Protein AF-A0A1F7FA22-F1 (afdb_monomer_lite)

Structure (mmCIF, N/CA/C/O backbone):
data_AF-A0A1F7FA22-F1
#
_entry.id   AF-A0A1F7FA22-F1
#
loop_
_atom_site.group_PDB
_atom_site.id
_atom_site.type_symbol
_atom_site.label_atom_id
_atom_site.label_alt_id
_atom_site.label_comp_id
_atom_site.label_asym_id
_atom_site.label_entity_id
_atom_site.label_seq_id
_atom_site.pdbx_PDB_ins_code
_atom_site.Cartn_x
_atom_site.Cartn_y
_atom_site.Cartn_z
_atom_site.occupancy
_atom_site.B_iso_or_equiv
_atom_site.auth_seq_id
_atom_site.auth_comp_id
_atom_site.auth_asym_id
_atom_site.auth_atom_id
_atom_site.pdbx_PDB_model_num
ATOM 1 N N . MET A 1 1 ? -11.530 -52.324 47.345 1.00 65.56 1 MET A N 1
ATOM 2 C CA . MET A 1 1 ? -11.868 -52.047 45.929 1.00 65.56 1 MET A CA 1
ATOM 3 C C . MET A 1 1 ? -12.264 -50.584 45.732 1.00 65.56 1 MET A C 1
ATOM 5 O O . MET A 1 1 ? -11.774 -49.961 44.806 1.00 65.56 1 MET A O 1
ATOM 9 N N . GLU A 1 2 ? -13.041 -50.005 46.649 1.00 74.56 2 GLU A N 1
ATOM 10 C CA . GLU A 1 2 ? -13.505 -48.605 46.597 1.00 74.56 2 GLU A CA 1
ATOM 11 C C . GLU A 1 2 ? -12.373 -47.562 46.557 1.00 74.56 2 GLU A C 1
ATOM 13 O O . GLU A 1 2 ? -12.405 -46.656 45.732 1.00 74.56 2 GLU A O 1
ATOM 18 N N . ILE A 1 3 ? -11.312 -47.737 47.354 1.00 85.75 3 ILE A N 1
ATOM 19 C CA . ILE A 1 3 ? -10.160 -46.811 47.373 1.00 85.75 3 ILE A CA 1
ATOM 20 C C . ILE A 1 3 ? -9.440 -46.760 46.013 1.00 85.75 3 ILE A C 1
ATOM 22 O O . ILE A 1 3 ? -9.031 -45.692 45.568 1.00 85.75 3 ILE A O 1
ATOM 26 N N . PHE A 1 4 ? -9.331 -47.895 45.314 1.00 86.75 4 PHE A N 1
ATOM 27 C CA . PHE A 1 4 ? -8.704 -47.945 43.989 1.00 86.75 4 PHE A CA 1
ATOM 28 C C . PHE A 1 4 ? -9.528 -47.196 42.938 1.00 86.75 4 PHE A C 1
ATOM 30 O O . PHE A 1 4 ? -8.956 -46.522 42.085 1.00 86.75 4 PHE A O 1
ATOM 37 N N . ILE A 1 5 ? -10.859 -47.259 43.033 1.00 90.00 5 ILE A N 1
ATOM 38 C CA . ILE A 1 5 ? -11.764 -46.525 42.142 1.00 90.00 5 ILE A CA 1
ATOM 39 C C . ILE A 1 5 ? -11.605 -45.017 42.363 1.00 90.00 5 ILE A C 1
ATOM 41 O O . ILE A 1 5 ? -11.478 -44.273 41.394 1.00 90.00 5 ILE A O 1
ATOM 45 N N . VAL A 1 6 ? -11.527 -44.571 43.622 1.00 91.25 6 VAL A N 1
ATOM 46 C CA . VAL A 1 6 ? -11.320 -43.153 43.963 1.00 91.25 6 VAL A CA 1
ATOM 47 C C . VAL A 1 6 ? -9.977 -42.641 43.439 1.00 91.25 6 VAL A C 1
ATOM 49 O O . VAL A 1 6 ? -9.923 -41.563 42.850 1.00 91.25 6 VAL A O 1
ATOM 52 N N . ILE A 1 7 ? -8.903 -43.423 43.589 1.00 93.06 7 ILE A N 1
ATOM 53 C CA . ILE A 1 7 ? -7.572 -43.049 43.090 1.00 93.06 7 ILE A CA 1
ATOM 54 C C . ILE A 1 7 ? -7.572 -42.932 41.561 1.00 93.06 7 ILE A C 1
ATOM 56 O O . ILE A 1 7 ? -7.061 -41.950 41.028 1.00 93.06 7 ILE A O 1
ATOM 60 N N . ILE A 1 8 ? -8.184 -43.885 40.850 1.00 94.00 8 ILE A N 1
ATOM 61 C CA . ILE A 1 8 ? -8.290 -43.837 39.383 1.00 94.00 8 ILE A CA 1
ATOM 62 C C . ILE A 1 8 ? -9.073 -42.597 38.939 1.00 94.00 8 ILE A C 1
ATOM 64 O O . ILE A 1 8 ? -8.642 -41.891 38.028 1.00 94.00 8 ILE A O 1
ATOM 68 N N . PHE A 1 9 ? -10.186 -42.292 39.607 1.00 93.56 9 PHE A N 1
ATOM 69 C CA . PHE A 1 9 ? -11.001 -41.123 39.283 1.00 93.56 9 PHE A CA 1
ATOM 70 C C . PHE A 1 9 ? -10.232 -39.810 39.485 1.00 93.56 9 PHE A C 1
ATOM 72 O O . PHE A 1 9 ? -10.310 -38.902 38.658 1.00 93.56 9 PHE A O 1
ATOM 79 N N . LEU A 1 10 ? -9.431 -39.730 40.549 1.00 93.81 10 LEU A N 1
ATOM 80 C CA . LEU A 1 10 ? -8.611 -38.562 40.857 1.00 93.81 10 LEU A CA 1
ATOM 81 C C . LEU A 1 10 ? -7.499 -38.354 39.818 1.00 93.81 10 LEU A C 1
ATOM 83 O O . LEU A 1 10 ? -7.272 -37.228 39.381 1.00 93.81 10 LEU A O 1
ATOM 87 N N . VAL A 1 11 ? -6.863 -39.433 39.355 1.00 94.75 11 VAL A N 1
ATOM 88 C CA . VAL A 1 11 ? -5.862 -39.367 38.277 1.00 94.75 11 VAL A CA 1
ATOM 89 C C . VAL A 1 11 ? -6.492 -38.883 36.968 1.00 94.75 11 VAL A C 1
ATOM 91 O O . VAL A 1 11 ? -5.924 -38.015 36.308 1.00 94.75 11 VAL A O 1
ATOM 94 N N . ILE A 1 12 ? -7.685 -39.372 36.613 1.00 94.56 12 ILE A N 1
ATOM 95 C CA . ILE A 1 12 ? -8.400 -38.932 35.402 1.00 94.56 12 ILE A CA 1
ATOM 96 C C . ILE A 1 12 ? -8.719 -37.432 35.469 1.00 94.56 12 ILE A C 1
ATOM 98 O O . ILE A 1 12 ? -8.493 -36.715 34.494 1.00 94.56 12 ILE A O 1
ATOM 102 N N . LEU A 1 13 ? -9.177 -36.933 36.622 1.00 93.38 13 LEU A N 1
ATOM 103 C CA . LEU A 1 13 ? -9.456 -35.506 36.809 1.00 93.38 13 LEU A CA 1
ATOM 104 C C . LEU A 1 13 ? -8.201 -34.637 36.641 1.00 93.38 13 LEU A C 1
ATOM 106 O O . LEU A 1 13 ? -8.280 -33.585 36.010 1.00 93.38 13 LEU A O 1
ATOM 110 N N . ILE A 1 14 ? -7.044 -35.084 37.142 1.00 93.94 14 ILE A N 1
ATOM 111 C CA . ILE A 1 14 ? -5.764 -34.375 36.965 1.00 93.94 14 ILE A CA 1
ATOM 112 C C . ILE A 1 14 ? -5.353 -34.333 35.487 1.00 93.94 14 ILE A C 1
ATOM 114 O O . ILE A 1 14 ? -4.892 -33.304 34.997 1.00 93.94 14 ILE A O 1
ATOM 118 N N . VAL A 1 15 ? -5.542 -35.427 34.746 1.00 92.50 15 VAL A N 1
ATOM 119 C CA . VAL A 1 15 ? -5.215 -35.463 33.311 1.00 92.50 15 VAL A CA 1
ATOM 120 C C . VAL A 1 15 ? -6.119 -34.515 32.519 1.00 92.50 15 VAL A C 1
ATOM 122 O O . VAL A 1 15 ? -5.628 -33.789 31.655 1.00 92.50 15 VAL A O 1
ATOM 125 N N . ILE A 1 16 ? -7.416 -34.459 32.839 1.00 90.69 16 ILE A N 1
ATOM 126 C CA . ILE A 1 16 ? -8.369 -33.551 32.183 1.00 90.69 16 ILE A CA 1
ATOM 127 C C . ILE A 1 16 ? -8.009 -32.085 32.454 1.00 90.69 16 ILE A C 1
ATOM 129 O O . ILE A 1 16 ? -7.976 -31.283 31.521 1.00 90.69 16 ILE A O 1
ATOM 133 N N . THR A 1 17 ? -7.700 -31.717 33.701 1.00 86.31 17 THR A N 1
ATOM 134 C CA . THR A 1 17 ? -7.324 -30.331 34.030 1.00 86.31 17 THR A CA 1
ATOM 135 C C . THR A 1 17 ? -6.017 -29.926 33.357 1.00 86.31 17 THR A C 1
ATOM 137 O O . THR A 1 17 ? -5.921 -28.814 32.837 1.00 86.31 17 THR A O 1
ATOM 140 N N . MET A 1 18 ? -5.042 -30.836 33.282 1.00 87.50 18 MET A N 1
ATOM 141 C CA . MET A 1 18 ? -3.781 -30.597 32.581 1.00 87.50 18 MET A CA 1
ATOM 142 C C . MET A 1 18 ? -3.987 -30.445 31.068 1.00 87.50 18 MET A C 1
ATOM 144 O O . MET A 1 18 ? -3.392 -29.562 30.455 1.00 87.50 18 MET A O 1
ATOM 148 N N . TYR A 1 19 ? -4.873 -31.246 30.470 1.00 85.75 19 TYR A N 1
ATOM 149 C CA . TYR A 1 19 ? -5.234 -31.138 29.056 1.00 85.75 19 TYR A CA 1
ATOM 150 C C . TYR A 1 19 ? -5.895 -29.792 28.727 1.00 85.75 19 TYR A C 1
ATOM 152 O O . TYR A 1 19 ? -5.497 -29.128 27.770 1.00 85.75 19 TYR A O 1
ATOM 160 N N . ILE A 1 20 ? -6.845 -29.343 29.556 1.00 83.38 20 ILE A N 1
ATOM 161 C CA . ILE A 1 20 ? -7.505 -28.036 29.397 1.00 83.38 20 ILE A CA 1
ATOM 162 C C . ILE A 1 20 ? -6.495 -26.892 29.567 1.00 83.38 20 ILE A C 1
ATOM 164 O O . ILE A 1 20 ? -6.499 -25.945 28.782 1.00 83.38 20 ILE A O 1
ATOM 168 N N . ALA A 1 21 ? -5.595 -26.983 30.551 1.00 78.75 21 ALA A N 1
ATOM 169 C CA . ALA A 1 21 ? -4.550 -25.981 30.764 1.00 78.75 21 ALA A CA 1
ATOM 170 C C . ALA A 1 21 ? -3.579 -25.884 29.573 1.00 78.75 21 ALA A C 1
ATOM 172 O O . ALA A 1 21 ? -3.165 -24.784 29.204 1.00 78.75 21 ALA A O 1
ATOM 173 N N . LEU A 1 22 ? -3.249 -27.016 28.941 1.00 75.56 22 LEU A N 1
ATOM 174 C CA . LEU A 1 22 ? -2.397 -27.058 27.751 1.00 75.56 22 LEU A CA 1
ATOM 175 C C . LEU A 1 22 ? -3.103 -26.499 26.509 1.00 75.56 22 LEU A C 1
ATOM 177 O O . LEU A 1 22 ? -2.484 -25.733 25.775 1.00 75.56 22 LEU A O 1
ATOM 181 N N . GLN A 1 23 ? -4.390 -26.802 26.300 1.00 69.50 23 GLN A N 1
ATOM 182 C CA . GLN A 1 23 ? -5.155 -26.220 25.189 1.00 69.50 23 GLN A CA 1
ATOM 183 C C . GLN A 1 23 ? -5.383 -24.715 25.346 1.00 69.50 23 GLN A C 1
ATOM 185 O O . GLN A 1 23 ? -5.356 -23.985 24.353 1.00 69.50 23 GLN A O 1
ATOM 190 N N . LYS A 1 24 ? -5.549 -24.222 26.581 1.00 55.66 24 LYS A N 1
ATOM 191 C CA . LYS A 1 24 ? -5.707 -22.784 26.831 1.00 55.66 24 LYS A CA 1
ATOM 192 C C . LYS A 1 24 ? -4.465 -21.996 26.398 1.00 55.66 24 LYS A C 1
ATOM 194 O O . LYS A 1 24 ? -4.597 -20.895 25.884 1.00 55.66 24 LYS A O 1
ATOM 199 N N . LYS A 1 25 ? -3.276 -22.597 26.506 1.00 50.03 25 LYS A N 1
ATOM 200 C CA . LYS A 1 25 ? -2.009 -21.978 26.091 1.00 50.03 25 LYS A CA 1
ATOM 201 C C . LYS A 1 25 ? -1.809 -21.920 24.567 1.00 50.03 25 LYS A C 1
ATOM 203 O O . LYS A 1 25 ? -0.953 -21.178 24.105 1.00 50.03 25 LYS A O 1
ATOM 208 N N . SER A 1 26 ? -2.577 -22.687 23.790 1.00 47.59 26 SER A N 1
ATOM 209 C CA . SER A 1 26 ? -2.538 -22.665 22.317 1.00 47.59 26 SER A CA 1
ATOM 210 C C . SER A 1 26 ? -3.627 -21.804 21.666 1.00 47.59 26 SER A C 1
ATOM 212 O O . SER A 1 26 ? -3.633 -21.682 20.446 1.00 47.59 26 SER A O 1
ATOM 214 N N . GLY A 1 27 ? -4.547 -21.234 22.450 1.00 44.03 27 GLY A N 1
ATOM 215 C CA . GLY A 1 27 ? -5.679 -20.439 21.954 1.00 44.03 27 GLY A CA 1
ATOM 216 C C . GLY A 1 27 ? -5.797 -19.054 22.587 1.00 44.03 27 GLY A C 1
ATOM 217 O O . GLY A 1 27 ? -6.869 -18.461 22.546 1.00 44.03 27 GLY A O 1
ATOM 218 N N . GLU A 1 28 ? -4.731 -18.552 23.208 1.00 43.97 28 GLU A N 1
ATOM 219 C CA . GLU A 1 28 ? -4.683 -17.173 23.685 1.00 43.97 28 GLU A CA 1
ATOM 220 C C . GLU A 1 28 ? -4.289 -16.299 22.488 1.00 43.97 28 GLU A C 1
ATOM 222 O O . GLU A 1 28 ? -3.118 -16.029 22.233 1.00 43.97 28 GLU A O 1
ATOM 227 N N . GLU A 1 29 ? -5.291 -15.936 21.680 1.00 47.31 29 GLU A N 1
ATOM 228 C CA . GLU A 1 29 ? -5.200 -14.730 20.864 1.00 47.31 29 GLU A CA 1
ATOM 229 C C . GLU A 1 29 ? -4.759 -13.610 21.808 1.00 47.31 29 GLU A C 1
ATOM 231 O O . GLU A 1 29 ? -5.436 -13.343 22.802 1.00 47.31 29 GLU A O 1
ATOM 236 N N . ASP A 1 30 ? -3.599 -13.008 21.541 1.00 46.59 30 ASP A N 1
ATOM 237 C CA . ASP A 1 30 ? -3.132 -11.809 22.231 1.00 46.59 30 ASP A CA 1
ATOM 238 C C . ASP A 1 30 ? -4.229 -10.742 22.127 1.00 46.59 30 ASP A C 1
ATOM 240 O O . ASP A 1 30 ? -4.296 -10.016 21.136 1.00 46.59 30 ASP A O 1
ATOM 244 N N . ILE A 1 31 ? -5.114 -10.651 23.120 1.00 53.41 31 ILE A N 1
ATOM 245 C CA . ILE A 1 31 ? -6.036 -9.531 23.266 1.00 53.41 31 ILE A CA 1
ATOM 246 C C . ILE A 1 31 ? -5.158 -8.385 23.774 1.00 53.41 31 ILE A C 1
ATOM 248 O O . ILE A 1 31 ? -4.737 -8.426 24.935 1.00 53.41 31 ILE A O 1
ATOM 252 N N . PRO A 1 32 ? -4.809 -7.384 22.944 1.00 52.66 32 PRO A N 1
ATOM 253 C CA . PRO A 1 32 ? -3.939 -6.315 23.399 1.00 52.66 32 PRO A CA 1
ATOM 254 C C . PRO A 1 32 ? -4.604 -5.578 24.561 1.00 52.66 32 PRO A C 1
ATOM 256 O O . PRO A 1 32 ? -5.734 -5.092 24.455 1.00 52.66 32 PRO A O 1
ATOM 259 N N . LEU A 1 33 ? -3.887 -5.505 25.683 1.00 44.16 33 LEU A N 1
ATOM 260 C CA . LEU A 1 33 ? -4.276 -4.727 26.853 1.00 44.16 33 LEU A CA 1
ATOM 261 C C . LEU A 1 33 ? -4.487 -3.271 26.423 1.00 44.16 33 LEU A C 1
ATOM 263 O O . LEU A 1 33 ? -3.562 -2.609 25.954 1.00 44.16 33 LEU A O 1
ATOM 267 N N . ALA A 1 34 ? -5.714 -2.775 26.574 1.00 47.78 34 ALA A N 1
ATOM 268 C CA . ALA A 1 34 ? -6.029 -1.374 26.342 1.00 47.78 34 ALA A CA 1
ATOM 269 C C . ALA A 1 34 ? -5.293 -0.521 27.387 1.00 47.78 34 ALA A C 1
ATOM 271 O O . ALA A 1 34 ? -5.672 -0.478 28.557 1.00 47.78 34 ALA A O 1
ATOM 272 N N . THR A 1 35 ? -4.213 0.142 26.982 1.00 47.38 35 THR A N 1
ATOM 273 C CA . THR A 1 35 ? -3.494 1.094 27.828 1.00 47.38 35 THR A CA 1
ATOM 274 C C . THR A 1 35 ? -4.174 2.452 27.754 1.00 47.38 35 THR A C 1
ATOM 276 O O . THR A 1 35 ? -4.358 3.013 26.676 1.00 47.38 35 THR A O 1
ATOM 279 N N . ILE A 1 36 ? -4.555 2.985 28.913 1.00 40.25 36 ILE A N 1
ATOM 280 C CA . ILE A 1 36 ? -5.221 4.282 29.025 1.00 40.25 36 ILE A CA 1
ATOM 281 C C . ILE A 1 36 ? -4.165 5.383 28.889 1.00 40.25 36 ILE A C 1
ATOM 283 O O . ILE A 1 36 ? -3.362 5.594 29.798 1.00 40.25 36 ILE A O 1
ATOM 287 N N . HIS A 1 37 ? -4.182 6.116 27.776 1.00 40.50 37 HIS A N 1
ATOM 288 C CA . HIS A 1 37 ? -3.527 7.419 27.704 1.00 40.50 37 HIS A CA 1
ATOM 289 C C . HIS A 1 37 ? -4.432 8.493 28.327 1.00 40.50 37 HIS A C 1
ATOM 291 O O . HIS A 1 37 ? -5.655 8.455 28.197 1.00 40.50 37 HIS A O 1
ATOM 297 N N . ALA A 1 38 ? -3.824 9.470 29.009 1.00 45.22 38 ALA A N 1
ATOM 298 C CA . ALA A 1 38 ? -4.493 10.505 29.810 1.00 45.22 38 ALA A CA 1
ATOM 299 C C . ALA A 1 38 ? -5.416 11.472 29.024 1.00 45.22 38 ALA A C 1
ATOM 301 O O . ALA A 1 38 ? -5.925 12.432 29.593 1.00 45.22 38 ALA A O 1
ATOM 302 N N . SER A 1 39 ? -5.650 11.230 27.732 1.00 46.56 39 SER A N 1
ATOM 303 C CA . SER A 1 39 ? -6.511 12.021 26.845 1.00 46.56 39 SER A CA 1
ATOM 304 C C . SER A 1 39 ? -7.904 11.416 26.610 1.00 46.56 39 SER A C 1
ATOM 306 O O . SER A 1 39 ? -8.664 11.953 25.810 1.00 46.56 39 SER A O 1
ATOM 308 N N . GLY A 1 40 ? -8.271 10.312 27.275 1.00 38.03 40 GLY A N 1
ATOM 309 C CA . GLY A 1 40 ? -9.589 9.679 27.090 1.00 38.03 40 GLY A CA 1
ATOM 310 C C . GLY A 1 40 ? -9.772 9.001 25.724 1.00 38.03 40 GLY A C 1
ATOM 311 O O . GLY A 1 40 ? -10.879 8.601 25.371 1.00 38.03 40 GLY A O 1
ATOM 312 N N . ILE A 1 41 ? -8.687 8.851 24.962 1.00 45.81 41 ILE A N 1
ATOM 313 C CA . ILE A 1 41 ? -8.660 8.120 23.699 1.00 45.81 41 ILE A CA 1
ATOM 314 C C . ILE A 1 41 ? -8.317 6.665 24.022 1.00 45.81 41 ILE A C 1
ATOM 316 O O . ILE A 1 41 ? -7.241 6.371 24.542 1.00 45.81 41 ILE A O 1
ATOM 320 N N . TYR A 1 42 ? -9.237 5.748 23.719 1.00 46.00 42 TYR A N 1
ATOM 321 C CA . TYR A 1 42 ? -8.980 4.311 23.776 1.00 46.00 42 TYR A CA 1
ATOM 322 C C . TYR A 1 42 ? -7.981 3.939 22.671 1.00 46.00 42 TYR A C 1
ATOM 324 O O . TYR A 1 42 ? -8.375 3.622 21.550 1.00 46.00 42 TYR A O 1
ATOM 332 N N . SER A 1 43 ? -6.681 3.983 22.960 1.00 48.12 43 SER A N 1
ATOM 333 C CA . SER A 1 43 ? -5.673 3.379 22.091 1.00 48.12 43 SER A CA 1
ATOM 334 C C . SER A 1 43 ? -5.582 1.897 22.439 1.00 48.12 43 SER A C 1
ATOM 336 O O . SER A 1 43 ? -4.876 1.488 23.362 1.00 48.12 43 SER A O 1
ATOM 338 N N . VAL A 1 44 ? -6.335 1.068 21.723 1.00 56.72 44 VAL A N 1
ATOM 339 C CA . VAL A 1 44 ? -5.986 -0.351 21.642 1.00 56.72 44 VAL A CA 1
ATOM 340 C C . VAL A 1 44 ? -4.599 -0.386 21.007 1.00 56.72 44 VAL A C 1
ATOM 342 O O . VAL A 1 44 ? -4.465 0.086 19.882 1.00 56.72 44 VAL A O 1
ATOM 345 N N . ILE A 1 45 ? -3.572 -0.867 21.716 1.00 55.94 45 ILE A N 1
ATOM 346 C CA . ILE A 1 45 ? -2.250 -1.076 21.113 1.00 55.94 45 ILE A CA 1
ATOM 347 C C . ILE A 1 45 ? -2.445 -2.133 20.028 1.00 55.94 45 ILE A C 1
ATOM 349 O O . ILE A 1 45 ? -2.634 -3.311 20.324 1.00 55.94 45 ILE A O 1
ATOM 353 N N . ARG A 1 46 ? -2.486 -1.711 18.765 1.00 67.12 46 ARG A N 1
ATOM 354 C CA . ARG A 1 46 ? -2.657 -2.628 17.642 1.00 67.12 46 ARG A CA 1
ATOM 355 C C . ARG A 1 46 ? -1.284 -3.113 17.201 1.00 67.12 46 ARG A C 1
ATOM 357 O O . ARG A 1 46 ? -0.362 -2.318 17.041 1.00 67.12 46 ARG A O 1
ATOM 364 N N . LYS A 1 47 ? -1.169 -4.426 16.996 1.00 75.81 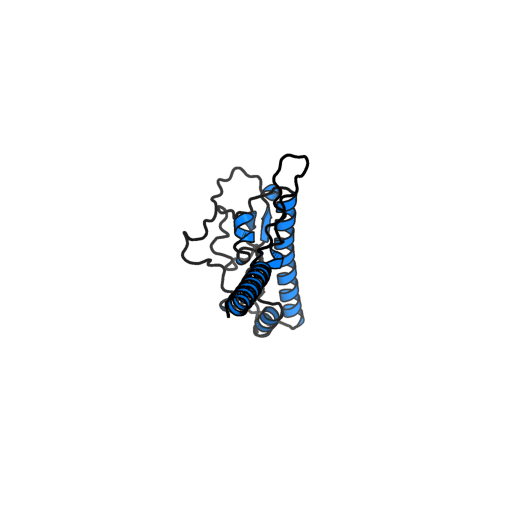47 LYS A N 1
ATOM 365 C CA . LYS A 1 47 ? -0.032 -5.045 16.303 1.00 75.81 47 LYS A CA 1
ATOM 366 C C . LYS A 1 47 ? 0.165 -4.360 14.960 1.00 75.81 47 LYS A C 1
ATOM 368 O O . LYS A 1 47 ? -0.830 -4.072 14.301 1.00 75.81 47 LYS A O 1
ATOM 373 N N . SER A 1 48 ? 1.405 -4.079 14.570 1.00 83.00 48 SER A N 1
ATOM 374 C CA . SER A 1 48 ? 1.703 -3.363 13.322 1.00 83.00 48 SER A CA 1
ATOM 375 C C . SER A 1 48 ? 1.117 -4.111 12.112 1.00 83.00 48 SER A C 1
ATOM 377 O O . SER A 1 48 ? 1.139 -5.346 12.113 1.00 83.00 48 SER A O 1
ATOM 379 N N . PRO A 1 49 ? 0.672 -3.425 11.032 1.00 82.06 49 PRO A N 1
ATOM 380 C CA . PRO A 1 49 ? 0.309 -4.104 9.783 1.00 82.06 49 PRO A CA 1
ATOM 381 C C . PRO A 1 49 ? 1.439 -5.006 9.263 1.00 82.06 49 PRO A C 1
ATOM 383 O O . PRO A 1 49 ? 1.183 -5.983 8.561 1.00 82.06 49 PRO A O 1
ATOM 386 N N . ARG A 1 50 ? 2.686 -4.710 9.662 1.00 86.88 50 ARG A N 1
ATOM 387 C CA . ARG A 1 50 ? 3.881 -5.504 9.385 1.00 86.88 50 ARG A CA 1
ATOM 388 C C . ARG A 1 50 ? 3.748 -6.964 9.795 1.00 86.88 50 ARG A C 1
ATOM 390 O O . ARG A 1 50 ? 4.213 -7.840 9.073 1.00 86.88 50 ARG A O 1
ATOM 397 N N . GLU A 1 51 ? 3.108 -7.227 10.929 1.00 82.31 51 GLU A N 1
ATOM 398 C CA . GLU A 1 51 ? 2.981 -8.575 11.489 1.00 82.31 51 GLU A CA 1
ATOM 399 C C . GLU A 1 51 ? 2.077 -9.476 10.635 1.00 82.31 51 GLU A C 1
ATOM 401 O O . GLU A 1 51 ? 2.268 -10.687 10.619 1.00 82.31 51 GLU A O 1
ATOM 406 N N . ASN A 1 52 ? 1.165 -8.882 9.856 1.00 80.25 52 ASN A N 1
ATOM 407 C CA . ASN A 1 52 ? 0.214 -9.595 8.998 1.00 80.25 52 ASN A CA 1
ATOM 408 C C . ASN A 1 52 ? 0.513 -9.433 7.494 1.00 80.25 52 ASN A C 1
ATOM 410 O O . ASN A 1 52 ? -0.288 -9.841 6.651 1.00 80.25 52 ASN A O 1
ATOM 414 N N . LEU A 1 53 ? 1.665 -8.851 7.127 1.00 79.75 53 LEU A N 1
ATOM 415 C CA . LEU A 1 53 ? 2.061 -8.668 5.721 1.00 79.75 53 LEU A CA 1
ATOM 416 C C . LEU A 1 53 ? 2.178 -9.994 4.969 1.00 79.75 53 LEU A C 1
ATOM 418 O O . LEU A 1 53 ? 1.822 -10.069 3.796 1.00 79.75 53 LEU A O 1
ATOM 422 N N . HIS A 1 54 ? 2.667 -11.039 5.630 1.00 61.00 54 HIS A N 1
ATOM 423 C CA . HIS A 1 54 ? 2.625 -12.409 5.126 1.00 61.00 54 HIS A CA 1
ATOM 424 C C . HIS A 1 54 ? 1.326 -13.025 5.648 1.00 61.00 54 HIS A C 1
ATOM 426 O O . HIS A 1 54 ? 1.249 -13.229 6.857 1.00 61.00 54 HIS A O 1
ATOM 432 N N . PRO A 1 55 ? 0.276 -13.259 4.833 1.00 70.38 55 PRO A N 1
ATOM 433 C CA . PRO A 1 55 ? 0.252 -13.760 3.446 1.00 70.38 55 PRO A CA 1
ATOM 434 C C . PRO A 1 55 ? -0.187 -12.755 2.357 1.00 70.38 55 PRO A C 1
ATOM 436 O O . PRO A 1 55 ? -0.302 -13.127 1.189 1.00 70.38 55 PRO A O 1
ATOM 439 N N . ALA A 1 56 ? -0.472 -11.506 2.719 1.00 74.44 56 ALA A N 1
ATOM 440 C CA . ALA A 1 56 ? -1.046 -10.500 1.824 1.00 74.44 56 ALA A CA 1
ATOM 441 C C . ALA A 1 56 ? -0.070 -9.971 0.752 1.00 74.44 56 ALA A C 1
ATOM 443 O O . ALA A 1 56 ? -0.489 -9.548 -0.330 1.00 74.44 56 ALA A O 1
ATOM 444 N N . LYS A 1 57 ? 1.236 -9.984 1.040 1.00 83.38 57 LYS A N 1
ATOM 445 C CA . LYS A 1 57 ? 2.308 -9.545 0.139 1.00 83.38 57 LYS A CA 1
ATOM 446 C C . LYS A 1 57 ? 3.286 -10.685 -0.165 1.00 83.38 57 LYS A C 1
ATOM 448 O O . LYS A 1 57 ? 3.588 -11.494 0.719 1.00 83.38 57 LYS A O 1
ATOM 453 N N . PRO A 1 58 ? 3.808 -10.750 -1.404 1.00 81.94 58 PRO A N 1
ATOM 454 C CA . PRO A 1 58 ? 4.819 -11.734 -1.766 1.00 81.94 58 PRO A CA 1
ATOM 455 C C . PRO A 1 58 ? 6.106 -11.524 -0.957 1.00 81.94 58 PRO A C 1
ATOM 457 O O . PRO A 1 58 ? 6.481 -10.381 -0.680 1.00 81.94 58 PRO A O 1
ATOM 460 N N . PRO A 1 59 ? 6.814 -12.603 -0.589 1.00 84.31 59 PRO A N 1
ATOM 461 C CA . PRO A 1 59 ? 8.114 -12.493 0.045 1.00 84.31 59 PRO A CA 1
ATOM 462 C C . PRO A 1 59 ? 9.147 -11.909 -0.923 1.00 84.31 59 PRO A C 1
ATOM 464 O O . PRO A 1 59 ? 9.034 -12.028 -2.145 1.00 84.31 59 PRO A O 1
ATOM 467 N N . ALA A 1 60 ? 10.203 -11.319 -0.361 1.00 83.62 60 ALA A N 1
ATOM 468 C CA . ALA A 1 60 ? 11.263 -10.669 -1.131 1.00 83.62 60 ALA A CA 1
ATOM 469 C C . ALA A 1 60 ? 11.901 -11.594 -2.186 1.00 83.62 60 ALA A C 1
ATOM 471 O O . ALA A 1 60 ? 12.236 -11.145 -3.281 1.00 83.62 60 ALA A O 1
ATOM 472 N N . SER A 1 61 ? 12.019 -12.893 -1.891 1.00 86.00 61 SER A N 1
ATOM 473 C CA . SER A 1 61 ? 12.525 -13.902 -2.830 1.00 86.00 61 SER A CA 1
ATOM 474 C C . SER A 1 61 ? 11.623 -14.086 -4.053 1.00 86.00 61 SER A C 1
ATOM 476 O O . SER A 1 61 ? 12.119 -14.246 -5.167 1.00 86.00 61 SER A O 1
ATOM 478 N N . GLU A 1 62 ? 10.305 -14.031 -3.868 1.00 86.62 62 GLU A N 1
ATOM 479 C CA . GLU A 1 62 ? 9.334 -14.201 -4.947 1.00 86.62 62 GLU A CA 1
ATOM 480 C C . GLU A 1 62 ? 9.275 -12.952 -5.837 1.00 86.62 62 GLU A C 1
ATOM 482 O O . GLU A 1 62 ? 9.223 -13.063 -7.062 1.00 86.62 62 GLU A O 1
ATOM 487 N N . ILE A 1 63 ? 9.399 -11.763 -5.237 1.00 85.44 63 ILE A N 1
ATOM 488 C CA . ILE A 1 63 ? 9.566 -10.507 -5.977 1.00 85.44 63 ILE A CA 1
ATOM 489 C C . ILE A 1 63 ? 10.864 -10.503 -6.783 1.00 85.44 63 ILE A C 1
ATOM 491 O O . ILE A 1 63 ? 10.842 -10.150 -7.961 1.00 85.44 63 ILE A O 1
ATOM 495 N N . ALA A 1 64 ? 11.981 -10.934 -6.196 1.00 86.94 64 ALA A N 1
ATOM 496 C CA . ALA A 1 64 ? 13.252 -11.017 -6.909 1.00 86.94 64 ALA A CA 1
ATOM 497 C C . ALA A 1 64 ? 13.173 -11.975 -8.108 1.00 86.94 64 ALA A C 1
ATOM 499 O O . ALA A 1 64 ? 13.641 -11.636 -9.193 1.00 86.94 64 ALA A O 1
ATOM 500 N N . ALA A 1 65 ? 12.522 -13.132 -7.946 1.00 86.75 65 ALA A N 1
ATOM 501 C CA . ALA A 1 65 ? 12.298 -14.077 -9.037 1.00 86.75 65 ALA A CA 1
ATOM 502 C C . ALA A 1 65 ? 11.410 -13.484 -10.145 1.00 86.75 65 ALA A C 1
ATOM 504 O O . ALA A 1 65 ? 11.726 -13.610 -11.326 1.00 86.75 65 ALA A O 1
ATOM 505 N N . PHE A 1 66 ? 10.331 -12.793 -9.775 1.00 84.75 66 PHE A N 1
ATOM 506 C CA . PHE A 1 66 ? 9.424 -12.148 -10.723 1.00 84.75 66 PHE A CA 1
ATOM 507 C C . PHE A 1 66 ? 10.104 -11.036 -11.523 1.00 84.75 66 PHE A C 1
ATOM 509 O O . PHE A 1 66 ? 10.048 -11.029 -12.753 1.00 84.75 66 PHE A O 1
ATOM 516 N N . VAL A 1 67 ? 10.803 -10.130 -10.837 1.00 85.25 67 VAL A N 1
ATOM 517 C CA . VAL A 1 67 ? 11.568 -9.063 -11.489 1.00 85.25 67 VAL A CA 1
ATOM 518 C C . VAL A 1 67 ? 12.710 -9.658 -12.314 1.00 85.25 67 VAL A C 1
ATOM 520 O O . VAL A 1 67 ? 13.000 -9.138 -13.382 1.00 85.25 67 VAL A O 1
ATOM 523 N N . GLY A 1 68 ? 13.325 -10.762 -11.876 1.00 84.94 68 GLY A N 1
ATOM 524 C CA . GLY A 1 68 ? 14.355 -11.511 -12.605 1.00 84.94 68 GLY A CA 1
ATOM 525 C C . GLY A 1 68 ? 13.862 -12.189 -13.890 1.00 84.94 68 GLY A C 1
ATOM 526 O O . GLY A 1 68 ? 14.621 -12.299 -14.848 1.00 84.94 68 GLY A O 1
ATOM 527 N N . ALA A 1 69 ? 12.591 -12.585 -13.952 1.00 84.88 69 ALA A N 1
ATOM 528 C CA . ALA A 1 69 ? 11.989 -13.195 -15.138 1.00 84.88 69 ALA A CA 1
ATOM 529 C C . ALA A 1 69 ? 11.577 -12.173 -16.217 1.00 84.88 69 ALA A C 1
ATOM 531 O O . ALA A 1 69 ? 11.372 -12.546 -17.370 1.00 84.88 69 ALA A O 1
ATOM 532 N N . ALA A 1 70 ? 11.448 -10.887 -15.876 1.00 80.88 70 ALA A N 1
ATOM 533 C CA . ALA A 1 70 ? 11.048 -9.853 -16.829 1.00 80.88 70 ALA A CA 1
ATOM 534 C C . ALA A 1 70 ? 12.206 -9.480 -17.770 1.00 80.88 70 ALA A C 1
ATOM 536 O O . ALA A 1 70 ? 13.264 -9.067 -17.313 1.00 80.88 70 ALA A O 1
ATOM 537 N N . GLU A 1 71 ? 12.049 -9.582 -19.088 1.00 78.56 71 GLU A N 1
ATOM 538 C CA . GLU A 1 71 ? 13.117 -9.186 -20.028 1.00 78.56 71 GLU A CA 1
ATOM 539 C C . GLU A 1 71 ? 13.148 -7.675 -20.299 1.00 78.56 71 GLU A C 1
ATOM 541 O O . GLU A 1 71 ? 14.214 -7.092 -20.507 1.00 78.56 71 GLU A O 1
ATOM 546 N N . LYS A 1 72 ? 11.974 -7.041 -20.291 1.00 78.44 72 LYS A N 1
ATOM 547 C CA . LYS A 1 72 ? 11.769 -5.633 -20.636 1.00 78.44 72 LYS A CA 1
ATOM 548 C C . LYS A 1 72 ? 10.892 -4.943 -19.604 1.00 78.44 72 LYS A C 1
ATOM 550 O O . LYS A 1 72 ? 10.079 -5.595 -18.943 1.00 78.44 72 LYS A O 1
ATOM 555 N N . ASP A 1 73 ? 11.047 -3.633 -19.503 1.00 78.69 73 ASP A N 1
ATOM 556 C CA . ASP A 1 73 ? 10.213 -2.794 -18.660 1.00 78.69 73 ASP A CA 1
ATOM 557 C C . ASP A 1 73 ? 8.840 -2.494 -19.300 1.00 78.69 73 ASP A C 1
ATOM 559 O O . ASP A 1 73 ? 8.494 -2.984 -20.383 1.00 78.69 73 ASP A O 1
ATOM 563 N N . MET A 1 74 ? 8.028 -1.685 -18.615 1.00 70.06 74 MET A N 1
ATOM 564 C CA . MET A 1 74 ? 6.723 -1.236 -19.115 1.00 70.06 74 MET A CA 1
ATOM 565 C C . MET A 1 74 ? 6.792 -0.452 -20.436 1.00 70.06 74 MET A C 1
ATOM 567 O O . MET A 1 74 ? 5.817 -0.492 -21.194 1.00 70.06 74 MET A O 1
ATOM 571 N N . ASP A 1 75 ? 7.922 0.201 -20.710 1.00 73.25 75 ASP A N 1
ATOM 572 C CA . ASP A 1 75 ? 8.186 1.046 -21.876 1.00 73.25 75 ASP A CA 1
ATOM 573 C C . ASP A 1 75 ? 8.872 0.263 -23.021 1.00 73.25 75 ASP A C 1
ATOM 575 O O . ASP A 1 75 ? 9.127 0.800 -24.100 1.00 73.25 75 ASP A O 1
ATOM 579 N N . GLY A 1 76 ? 9.125 -1.038 -22.826 1.00 76.44 76 GLY A N 1
ATOM 580 C CA . GLY A 1 76 ? 9.755 -1.926 -23.804 1.00 76.44 76 GLY A CA 1
ATOM 581 C C . GLY A 1 76 ? 11.286 -1.880 -23.808 1.00 76.44 76 GLY A C 1
ATOM 582 O O . GLY A 1 76 ? 11.905 -2.467 -24.704 1.00 76.44 76 GLY A O 1
ATOM 583 N N . VAL A 1 77 ? 11.899 -1.227 -22.820 1.00 81.69 77 VAL A N 1
ATOM 584 C CA . VAL A 1 77 ? 13.349 -1.109 -22.648 1.00 81.69 77 VAL A CA 1
ATOM 585 C C . VAL A 1 77 ? 13.894 -2.374 -21.976 1.00 81.69 77 VAL A C 1
ATOM 587 O O . VAL A 1 77 ? 13.310 -2.845 -21.000 1.00 81.69 77 VAL A O 1
ATOM 590 N N . PRO A 1 78 ? 14.996 -2.967 -22.469 1.00 84.44 78 PRO A N 1
ATOM 591 C CA . PRO A 1 78 ? 15.631 -4.110 -21.815 1.00 84.44 78 PRO A CA 1
ATOM 592 C C . PRO A 1 78 ? 16.042 -3.802 -20.370 1.00 84.44 78 PRO A C 1
ATOM 594 O O . PRO A 1 78 ? 16.689 -2.789 -20.112 1.00 84.44 78 PRO A O 1
ATOM 597 N N . LEU A 1 79 ? 15.711 -4.701 -19.441 1.00 85.25 79 LEU A N 1
ATOM 598 C CA . LEU A 1 79 ? 16.038 -4.543 -18.021 1.00 85.25 79 LEU A CA 1
ATOM 599 C C . LEU A 1 79 ? 17.447 -5.056 -17.710 1.00 85.25 79 LEU A C 1
ATOM 601 O O . LEU A 1 79 ? 17.698 -6.270 -17.746 1.00 85.25 79 LEU A O 1
ATOM 605 N N . SER A 1 80 ? 18.349 -4.147 -17.331 1.00 89.19 80 SER A N 1
ATOM 606 C CA . SER A 1 80 ? 19.668 -4.503 -16.801 1.00 89.19 80 SER A CA 1
ATOM 607 C C . SER A 1 80 ? 19.582 -5.036 -15.362 1.00 89.19 80 SER A C 1
ATOM 609 O O . SER A 1 80 ? 18.563 -4.892 -14.686 1.00 89.19 80 SER A O 1
ATOM 611 N N . GLY A 1 81 ? 20.665 -5.640 -14.859 1.00 87.94 81 GLY A N 1
ATOM 612 C CA . GLY A 1 81 ? 20.740 -6.071 -13.454 1.00 87.94 81 GLY A CA 1
ATOM 613 C C . GLY A 1 81 ? 20.527 -4.915 -12.467 1.00 87.94 81 GLY A C 1
ATOM 614 O O . GLY A 1 81 ? 19.748 -5.046 -11.527 1.00 87.94 81 GLY A O 1
ATOM 615 N N . ALA A 1 82 ? 21.121 -3.751 -12.748 1.00 88.44 82 ALA A N 1
ATOM 616 C CA . ALA A 1 82 ? 20.963 -2.552 -11.925 1.00 88.44 82 ALA A CA 1
ATOM 617 C C . ALA A 1 82 ? 19.520 -2.016 -11.930 1.00 88.44 82 ALA A C 1
ATOM 619 O O . ALA A 1 82 ? 19.042 -1.501 -10.918 1.00 88.44 82 ALA A O 1
ATOM 620 N N . ASP A 1 83 ? 18.798 -2.155 -13.048 1.00 88.31 83 ASP A N 1
ATOM 621 C CA . ASP A 1 83 ? 17.387 -1.763 -13.112 1.00 88.31 83 ASP A CA 1
ATOM 622 C C . ASP A 1 83 ? 16.532 -2.670 -12.231 1.00 88.31 83 ASP A C 1
ATOM 624 O O . ASP A 1 83 ? 15.724 -2.181 -11.448 1.00 88.31 83 ASP A O 1
ATOM 628 N N . ARG A 1 84 ? 16.763 -3.985 -12.280 1.00 88.69 84 ARG A N 1
ATOM 629 C CA . ARG A 1 84 ? 16.045 -4.964 -11.448 1.00 88.69 84 ARG A CA 1
ATOM 630 C C . ARG A 1 84 ? 16.234 -4.688 -9.960 1.00 88.69 84 ARG A C 1
ATOM 632 O O . ARG A 1 84 ? 15.258 -4.667 -9.215 1.00 88.69 84 ARG A O 1
ATOM 639 N N . GLU A 1 85 ? 17.466 -4.427 -9.534 1.00 91.19 85 GLU A N 1
ATOM 640 C CA . GLU A 1 85 ? 17.764 -4.066 -8.144 1.00 91.19 85 GLU A CA 1
ATOM 641 C C . GLU A 1 85 ? 17.058 -2.772 -7.733 1.00 91.19 85 GLU A C 1
ATOM 643 O O . GLU A 1 85 ? 16.427 -2.717 -6.675 1.00 91.19 85 GLU A O 1
ATOM 648 N N . ARG A 1 86 ? 17.083 -1.748 -8.595 1.00 90.62 86 ARG A N 1
ATOM 649 C CA . ARG A 1 86 ? 16.397 -0.472 -8.353 1.00 90.62 86 ARG A CA 1
ATOM 650 C C . ARG A 1 86 ? 14.886 -0.649 -8.203 1.00 90.62 86 ARG A C 1
ATOM 652 O O . ARG A 1 86 ? 14.283 -0.010 -7.343 1.00 90.62 86 ARG A O 1
ATOM 659 N N . ILE A 1 87 ? 14.280 -1.513 -9.011 1.00 89.12 87 ILE A N 1
ATOM 660 C CA . ILE A 1 87 ? 12.847 -1.828 -8.968 1.00 89.12 87 ILE A CA 1
ATOM 661 C C . ILE A 1 87 ? 12.479 -2.490 -7.641 1.00 89.12 87 ILE A C 1
ATOM 663 O O . ILE A 1 87 ? 11.529 -2.068 -6.980 1.00 89.12 87 ILE A O 1
ATOM 667 N N . ILE A 1 88 ? 13.245 -3.503 -7.230 1.00 91.00 88 ILE A N 1
ATOM 668 C CA . ILE A 1 88 ? 13.025 -4.216 -5.965 1.00 91.00 88 ILE A CA 1
ATOM 669 C C . ILE A 1 88 ? 13.192 -3.252 -4.785 1.00 91.00 88 ILE A C 1
ATOM 671 O O . ILE A 1 88 ? 12.340 -3.209 -3.897 1.00 91.00 88 ILE A O 1
ATOM 675 N N . ALA A 1 89 ? 14.250 -2.438 -4.796 1.00 92.12 89 ALA A N 1
ATOM 676 C CA . ALA A 1 89 ? 14.503 -1.443 -3.760 1.00 92.12 89 ALA A CA 1
ATOM 677 C C . ALA A 1 89 ? 13.362 -0.420 -3.660 1.00 92.12 89 ALA A C 1
ATOM 679 O O . ALA A 1 89 ? 12.887 -0.134 -2.563 1.00 92.12 89 ALA A O 1
ATOM 680 N N . ARG A 1 90 ? 12.873 0.085 -4.799 1.00 91.12 90 ARG A N 1
ATOM 681 C CA . ARG A 1 90 ? 11.742 1.021 -4.849 1.00 91.12 90 ARG A CA 1
ATOM 682 C C . ARG A 1 90 ? 10.454 0.391 -4.322 1.00 91.12 90 ARG A C 1
ATOM 684 O O . ARG A 1 90 ? 9.719 1.053 -3.597 1.00 91.12 90 ARG A O 1
ATOM 691 N N . TRP A 1 91 ? 10.184 -0.866 -4.672 1.00 90.44 91 TRP A N 1
ATOM 692 C CA . TRP A 1 91 ? 9.011 -1.588 -4.181 1.00 90.44 91 TRP A CA 1
ATOM 693 C C . TRP A 1 91 ? 9.047 -1.755 -2.655 1.00 90.44 91 TRP A C 1
ATOM 695 O O . TRP A 1 91 ? 8.071 -1.415 -1.989 1.00 90.44 91 TRP A O 1
ATOM 705 N N . ASN A 1 92 ? 10.187 -2.184 -2.100 1.00 92.38 92 ASN A N 1
ATOM 706 C CA . ASN A 1 92 ? 10.376 -2.313 -0.652 1.00 92.38 92 ASN A CA 1
ATOM 707 C C . ASN A 1 92 ? 10.224 -0.968 0.070 1.00 92.38 92 ASN A C 1
ATOM 709 O O . ASN A 1 92 ? 9.526 -0.890 1.077 1.00 92.38 92 ASN A O 1
ATOM 713 N N . ALA A 1 93 ? 10.848 0.089 -0.458 1.00 92.94 93 ALA A N 1
ATOM 714 C CA . ALA A 1 93 ? 10.767 1.424 0.125 1.00 92.94 93 ALA A CA 1
ATOM 715 C C . ALA A 1 93 ? 9.323 1.946 0.145 1.00 92.94 93 ALA A C 1
ATOM 717 O O . ALA A 1 93 ? 8.843 2.366 1.189 1.00 92.94 93 ALA A O 1
ATOM 718 N N . GLY A 1 94 ? 8.592 1.836 -0.970 1.00 91.94 94 GLY A N 1
ATOM 719 C CA . GLY A 1 94 ? 7.197 2.283 -1.026 1.00 91.94 94 GLY A CA 1
ATOM 720 C C . GLY A 1 94 ? 6.260 1.488 -0.111 1.00 91.94 94 GLY A C 1
ATOM 721 O O . GLY A 1 94 ? 5.273 2.033 0.391 1.00 91.94 94 GLY A O 1
ATOM 722 N N . LEU A 1 95 ? 6.554 0.202 0.113 1.00 92.19 95 LEU A N 1
ATOM 723 C CA . LEU A 1 95 ? 5.799 -0.618 1.057 1.00 92.19 95 LEU A CA 1
ATOM 724 C C . LEU A 1 95 ? 6.052 -0.154 2.493 1.00 92.19 95 LEU A C 1
ATOM 726 O O . LEU A 1 95 ? 5.096 0.009 3.249 1.00 92.19 95 LEU A O 1
ATOM 730 N N . GLU A 1 96 ? 7.309 0.121 2.845 1.00 94.00 96 GLU A N 1
ATOM 731 C CA . GLU A 1 96 ? 7.640 0.653 4.169 1.00 94.00 96 GLU A CA 1
ATOM 732 C C . GLU A 1 96 ? 7.097 2.051 4.423 1.00 94.00 96 GLU A C 1
ATOM 734 O O . GLU A 1 96 ? 6.624 2.332 5.525 1.00 94.00 96 GLU A O 1
ATOM 739 N N . ASP A 1 97 ? 7.082 2.908 3.406 1.00 94.25 97 ASP A N 1
ATOM 740 C CA . ASP A 1 97 ? 6.447 4.219 3.500 1.00 94.25 97 ASP A CA 1
ATOM 741 C C . ASP A 1 97 ? 4.959 4.070 3.854 1.00 94.25 97 ASP A C 1
ATOM 743 O O . ASP A 1 97 ? 4.447 4.769 4.728 1.00 94.25 97 ASP A O 1
ATOM 747 N N . SER A 1 98 ? 4.270 3.107 3.233 1.00 93.44 98 SER A N 1
ATOM 748 C CA . SER A 1 98 ? 2.846 2.858 3.480 1.00 93.44 98 SER A CA 1
ATOM 749 C C . SER A 1 98 ? 2.585 2.268 4.869 1.00 93.44 98 SER A C 1
ATOM 751 O O . SER A 1 98 ? 1.638 2.679 5.537 1.00 93.44 98 SER A O 1
ATOM 753 N N . ILE A 1 99 ? 3.434 1.350 5.342 1.00 93.31 99 ILE A N 1
ATOM 754 C CA . ILE A 1 99 ? 3.360 0.805 6.709 1.00 93.31 99 ILE A CA 1
ATOM 755 C C . ILE A 1 99 ? 3.583 1.922 7.728 1.00 93.31 99 ILE A C 1
ATOM 757 O O . ILE A 1 99 ? 2.768 2.114 8.632 1.00 93.31 99 ILE A O 1
ATOM 761 N N . THR A 1 100 ? 4.644 2.707 7.540 1.00 93.19 100 THR A N 1
ATOM 762 C CA . THR A 1 100 ? 5.002 3.821 8.422 1.00 93.19 100 THR A CA 1
ATOM 763 C C . THR A 1 100 ? 3.896 4.875 8.461 1.00 93.19 100 THR A C 1
ATOM 765 O O . THR A 1 100 ? 3.598 5.407 9.530 1.00 93.19 100 THR A O 1
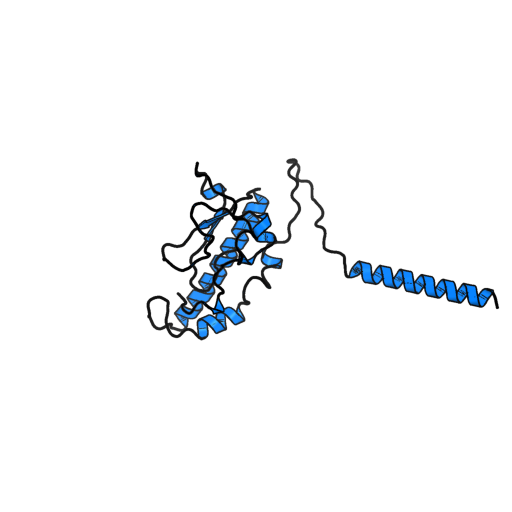ATOM 768 N N . ALA A 1 101 ? 3.244 5.159 7.329 1.00 92.69 101 ALA A N 1
ATOM 769 C CA . ALA A 1 101 ? 2.106 6.074 7.267 1.00 92.69 101 ALA A CA 1
ATOM 770 C C . ALA A 1 101 ? 0.923 5.584 8.118 1.00 92.69 101 ALA A C 1
ATOM 772 O O . ALA A 1 101 ? 0.318 6.378 8.839 1.00 92.69 101 ALA A O 1
ATOM 773 N N . VAL A 1 102 ? 0.622 4.282 8.096 1.00 92.25 102 VAL A N 1
ATOM 774 C CA . VAL A 1 102 ? -0.449 3.698 8.921 1.00 92.25 102 VAL A CA 1
ATOM 775 C C . VAL A 1 102 ? -0.090 3.715 10.402 1.00 92.25 102 VAL A C 1
ATOM 777 O O . VAL A 1 102 ? -0.919 4.109 11.218 1.00 92.25 102 VAL A O 1
ATOM 780 N N . GLU A 1 103 ? 1.138 3.343 10.762 1.00 91.06 103 GLU A N 1
ATOM 781 C CA . GLU 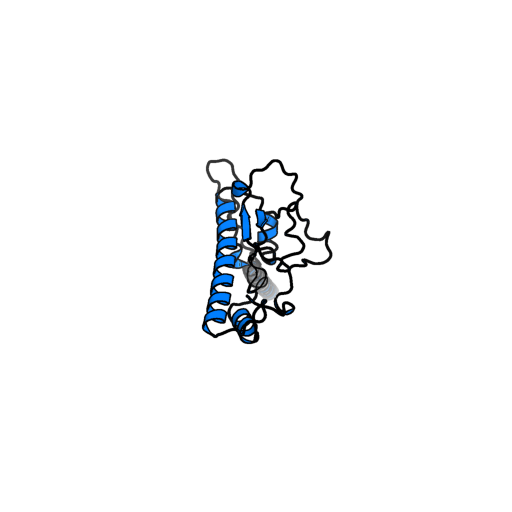A 1 103 ? 1.615 3.366 12.153 1.00 91.06 103 GLU A CA 1
ATOM 782 C C . GLU A 1 103 ? 1.669 4.789 12.720 1.00 91.06 103 GLU A C 1
ATOM 784 O O . GLU A 1 103 ? 1.327 5.037 13.878 1.00 91.06 103 GLU A O 1
ATOM 789 N N . LYS A 1 104 ? 2.082 5.761 11.902 1.00 90.38 104 LYS A N 1
ATOM 790 C CA . LYS A 1 104 ? 2.007 7.179 12.251 1.00 90.38 104 LYS A CA 1
ATOM 791 C C . LYS A 1 104 ? 0.552 7.606 12.446 1.00 90.38 104 LYS A C 1
ATOM 793 O O . LYS A 1 104 ? 0.246 8.199 13.474 1.00 90.38 104 LYS A O 1
ATOM 798 N N . GLY A 1 105 ? -0.335 7.237 11.523 1.00 88.19 105 GLY A N 1
ATOM 799 C CA . GLY A 1 105 ? -1.762 7.519 11.630 1.00 88.19 105 GLY A CA 1
ATOM 800 C C . GLY A 1 105 ? -2.407 6.910 12.877 1.00 88.19 105 GLY A C 1
ATOM 801 O O . GLY A 1 105 ? -3.203 7.579 13.523 1.00 88.19 105 GLY A O 1
ATOM 802 N N . ASP A 1 106 ? -2.024 5.697 13.282 1.00 87.19 106 ASP A N 1
ATOM 803 C CA . ASP A 1 106 ? -2.483 5.084 14.536 1.00 87.19 106 ASP A CA 1
ATOM 804 C C . ASP A 1 106 ? -2.086 5.920 15.761 1.00 87.19 106 ASP A C 1
ATOM 806 O O . ASP A 1 106 ? -2.941 6.253 16.582 1.00 87.19 106 ASP A O 1
ATOM 810 N N . ARG A 1 107 ? -0.818 6.348 15.839 1.00 86.94 107 ARG A N 1
ATOM 811 C CA . ARG A 1 107 ? -0.326 7.213 16.928 1.00 86.94 107 ARG A CA 1
ATOM 812 C C . ARG A 1 107 ? -1.002 8.583 16.960 1.00 86.94 107 ARG A C 1
ATOM 814 O O . ARG A 1 107 ? -1.190 9.143 18.036 1.00 86.94 107 ARG A O 1
ATOM 821 N N . GLU A 1 108 ? -1.341 9.123 15.795 1.00 88.06 108 GLU A N 1
ATOM 822 C CA . GLU A 1 108 ? -1.927 10.460 15.637 1.00 88.06 108 GLU A CA 1
ATOM 823 C C . GLU A 1 108 ? -3.466 10.454 15.637 1.00 88.06 108 GLU A C 1
ATOM 825 O O . GLU A 1 108 ? -4.087 11.513 15.599 1.00 88.06 108 GLU A O 1
ATOM 830 N N . GLY A 1 109 ? -4.102 9.279 15.700 1.00 86.56 109 GLY A N 1
ATOM 831 C CA . GLY A 1 109 ? -5.559 9.142 15.665 1.00 86.56 109 GLY A CA 1
ATOM 832 C C . GLY A 1 109 ? -6.188 9.318 14.276 1.00 86.56 109 GLY A C 1
ATOM 833 O O . GLY A 1 109 ? -7.407 9.460 14.177 1.00 86.56 109 GLY A O 1
ATOM 834 N N . VAL A 1 110 ? -5.397 9.272 13.201 1.00 89.12 110 VAL A N 1
ATOM 835 C CA . VAL A 1 110 ? -5.888 9.301 11.817 1.00 89.12 110 VAL A CA 1
ATOM 836 C C . VAL A 1 110 ? -6.542 7.964 11.467 1.00 89.12 110 VAL A C 1
ATOM 838 O O . VAL A 1 110 ? -5.984 6.889 11.701 1.00 89.12 110 VAL A O 1
ATOM 841 N N . GLN A 1 111 ? -7.745 8.022 10.895 1.00 89.81 111 GLN A N 1
ATOM 842 C CA . GLN A 1 111 ? -8.526 6.826 10.556 1.00 89.81 111 GLN A CA 1
ATOM 843 C C . GLN A 1 111 ? -8.685 6.595 9.057 1.00 89.81 111 GLN A C 1
ATOM 845 O O . GLN A 1 111 ? -8.952 5.467 8.655 1.00 89.81 111 GLN A O 1
ATOM 850 N N . ARG A 1 112 ? -8.540 7.632 8.229 1.00 91.12 112 ARG A N 1
ATOM 851 C CA . ARG A 1 112 ? -8.834 7.559 6.797 1.00 91.12 112 ARG A CA 1
ATOM 852 C C . ARG A 1 112 ? -7.578 7.750 5.969 1.00 91.12 112 ARG A C 1
ATOM 854 O O . ARG A 1 112 ? -6.767 8.637 6.243 1.00 91.12 112 ARG A O 1
ATOM 861 N N . PHE A 1 113 ? -7.468 6.941 4.925 1.00 91.19 113 PHE A N 1
ATOM 862 C CA . PHE A 1 113 ? -6.373 7.001 3.972 1.00 91.19 113 PHE A CA 1
ATOM 863 C C . PHE A 1 113 ? -6.899 6.977 2.541 1.00 91.19 113 PHE A C 1
ATOM 865 O O . PHE A 1 113 ? -7.860 6.271 2.229 1.00 91.19 113 PHE A O 1
ATOM 872 N N . LEU A 1 114 ? -6.236 7.721 1.663 1.00 89.69 114 LEU A N 1
ATOM 873 C CA . LEU A 1 114 ? -6.443 7.660 0.221 1.00 89.69 114 LEU A CA 1
ATOM 874 C C . LEU A 1 114 ? -5.303 6.892 -0.430 1.00 89.69 114 LEU A C 1
ATOM 876 O O . LEU A 1 114 ? -4.155 6.960 0.008 1.00 89.69 114 LEU A O 1
ATOM 880 N N . ILE A 1 115 ? -5.612 6.213 -1.531 1.00 87.44 115 ILE A N 1
ATOM 881 C CA . ILE A 1 115 ? -4.582 5.678 -2.417 1.00 87.44 115 ILE A CA 1
ATOM 882 C C . ILE A 1 115 ? -4.404 6.651 -3.566 1.00 87.44 115 ILE A C 1
ATOM 884 O O . ILE A 1 115 ? -5.221 6.722 -4.489 1.00 87.44 115 ILE A O 1
ATOM 888 N N . LYS A 1 116 ? -3.302 7.389 -3.524 1.00 85.44 116 LYS A N 1
ATOM 889 C CA . LYS A 1 116 ? -2.913 8.272 -4.610 1.00 85.44 116 LYS A CA 1
ATOM 890 C C . LYS A 1 116 ? -2.231 7.473 -5.698 1.00 85.44 116 LYS A C 1
ATOM 892 O O . LYS A 1 116 ? -1.223 6.804 -5.467 1.00 85.44 116 LYS A O 1
ATOM 897 N N . LYS A 1 117 ? -2.780 7.565 -6.905 1.00 82.62 117 LYS A N 1
ATOM 898 C CA . LYS A 1 117 ? -2.134 7.032 -8.101 1.00 82.62 117 LYS A CA 1
ATOM 899 C C . LYS A 1 117 ? -0.908 7.872 -8.447 1.00 82.62 117 LYS A C 1
ATOM 901 O O . LYS A 1 117 ? -0.958 9.100 -8.378 1.00 82.62 117 LYS A O 1
ATOM 906 N N . GLY A 1 118 ? 0.174 7.195 -8.822 1.00 76.06 118 GLY A N 1
ATOM 907 C CA . GLY A 1 118 ? 1.323 7.847 -9.439 1.00 76.06 118 GLY A CA 1
ATOM 908 C C . GLY A 1 118 ? 0.955 8.490 -10.787 1.00 76.06 118 GLY A C 1
ATOM 909 O O . GLY A 1 118 ? -0.143 8.272 -11.300 1.00 76.06 118 GLY A O 1
ATOM 910 N N . PRO A 1 119 ? 1.863 9.281 -11.379 1.00 68.44 119 PRO A N 1
ATOM 911 C CA . PRO A 1 119 ? 1.644 9.974 -12.654 1.00 68.44 119 PRO A CA 1
ATOM 912 C C . PRO A 1 119 ? 1.466 9.034 -13.857 1.00 68.44 119 PRO A C 1
ATOM 914 O O . PRO A 1 119 ? 1.060 9.476 -14.927 1.00 68.44 119 PRO A O 1
ATOM 917 N N . VAL A 1 120 ? 1.794 7.753 -13.701 1.00 63.03 120 VAL A N 1
ATOM 918 C CA . VAL A 1 120 ? 1.701 6.741 -14.752 1.00 63.03 120 VAL A CA 1
ATOM 919 C C . VAL A 1 120 ? 0.339 6.055 -14.671 1.00 63.03 120 VAL A C 1
ATOM 921 O O . VAL A 1 120 ? -0.042 5.593 -13.594 1.00 63.03 120 VAL A O 1
ATOM 924 N N . ASP A 1 121 ? -0.339 5.900 -15.815 1.00 53.88 121 ASP A N 1
ATOM 925 C CA . ASP A 1 121 ? -1.559 5.089 -16.014 1.00 53.88 121 ASP A CA 1
ATOM 926 C C . ASP A 1 121 ? -1.301 3.576 -15.835 1.00 53.88 121 ASP A C 1
ATOM 928 O O . ASP A 1 121 ? -1.785 2.717 -16.576 1.00 53.88 121 ASP A O 1
ATOM 932 N N . ALA A 1 122 ? -0.499 3.210 -14.838 1.00 54.34 122 ALA A N 1
ATOM 933 C CA . ALA A 1 122 ? -0.410 1.845 -14.386 1.00 54.34 122 ALA A CA 1
ATOM 934 C C . ALA A 1 122 ? -1.798 1.441 -13.883 1.00 54.34 122 ALA A C 1
ATOM 936 O O . ALA A 1 122 ? -2.461 2.192 -13.161 1.00 54.34 122 ALA A O 1
ATOM 937 N N . VAL A 1 123 ? -2.227 0.237 -14.259 1.00 60.31 123 VAL A N 1
ATOM 938 C CA . VAL A 1 123 ? -3.389 -0.446 -13.687 1.00 60.31 123 VAL A CA 1
ATOM 939 C C . VAL A 1 123 ? -3.095 -0.682 -12.200 1.00 60.31 123 VAL A C 1
ATOM 941 O O . VAL A 1 123 ? -2.709 -1.766 -11.790 1.00 60.31 123 VAL A O 1
ATOM 944 N N . CYS A 1 124 ? -3.168 0.364 -11.384 1.00 65.06 124 CYS A N 1
ATOM 945 C CA . CYS A 1 124 ? -3.245 0.272 -9.939 1.00 65.06 124 CYS A CA 1
ATOM 946 C C . CYS A 1 124 ? -4.676 -0.120 -9.572 1.00 65.06 124 CYS A C 1
ATOM 948 O O . CYS A 1 124 ? -5.607 0.217 -10.307 1.00 65.06 124 CYS A O 1
ATOM 950 N N . ALA A 1 125 ? -4.814 -0.787 -8.422 1.00 65.50 125 ALA A N 1
ATOM 951 C CA . ALA A 1 125 ? -6.058 -1.064 -7.705 1.00 65.50 125 ALA A CA 1
ATOM 952 C C . ALA A 1 125 ? -7.293 -0.315 -8.236 1.00 65.50 125 ALA A C 1
ATOM 954 O O . ALA A 1 125 ? -7.338 0.919 -8.218 1.00 65.50 125 ALA A O 1
ATOM 955 N N . ILE A 1 126 ? -8.323 -1.058 -8.657 1.00 61.97 126 ILE A N 1
ATOM 956 C CA . ILE A 1 126 ? -9.585 -0.496 -9.182 1.00 61.97 126 ILE A CA 1
ATOM 957 C C . ILE A 1 126 ? -10.231 0.494 -8.191 1.00 61.97 126 ILE A C 1
ATOM 959 O O . ILE A 1 126 ? -10.913 1.432 -8.606 1.00 61.97 126 ILE A O 1
ATOM 963 N N . PHE A 1 127 ? -9.954 0.330 -6.896 1.00 67.50 127 PHE A N 1
ATOM 964 C CA . PHE A 1 127 ? -10.446 1.164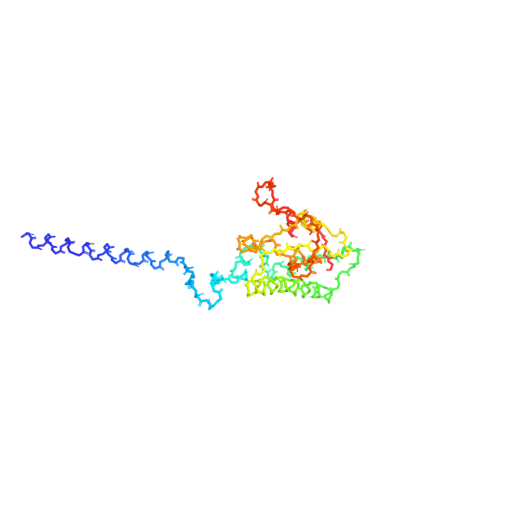 -5.801 1.00 67.50 127 PHE A CA 1
ATOM 965 C C . PHE A 1 127 ? -9.638 2.439 -5.533 1.00 67.50 127 PHE A C 1
ATOM 967 O O . PHE A 1 127 ? -10.097 3.289 -4.782 1.00 67.50 127 PHE A O 1
ATOM 974 N N . ALA A 1 128 ? -8.498 2.652 -6.197 1.00 63.84 128 ALA A N 1
ATOM 975 C CA . ALA A 1 128 ? -7.735 3.903 -6.122 1.00 63.84 128 ALA A CA 1
ATOM 976 C C . ALA A 1 128 ? -8.394 5.048 -6.932 1.00 63.84 128 ALA A C 1
ATOM 978 O O . ALA A 1 128 ? -7.722 5.816 -7.628 1.00 63.84 128 ALA A O 1
ATOM 979 N N . LYS A 1 129 ? -9.731 5.127 -6.936 1.00 68.75 129 LYS A N 1
ATOM 980 C CA . LYS A 1 129 ? -10.468 6.255 -7.521 1.00 68.75 129 LYS A CA 1
ATOM 981 C C . LYS A 1 129 ? -10.385 7.451 -6.575 1.00 68.75 129 LYS A C 1
ATOM 983 O O . LYS A 1 129 ? -10.285 7.291 -5.365 1.00 68.75 129 LYS A O 1
ATOM 988 N N . LYS A 1 130 ? -10.471 8.661 -7.136 1.00 68.19 130 LYS A N 1
ATOM 989 C CA . LYS A 1 130 ? -10.335 9.924 -6.388 1.00 68.19 130 LYS A CA 1
ATOM 990 C C . LYS A 1 130 ? -11.453 10.189 -5.372 1.00 68.19 130 LYS A C 1
ATOM 992 O O . LYS A 1 130 ? -11.400 11.215 -4.721 1.00 68.19 130 LYS A O 1
ATOM 997 N N . ASN A 1 131 ? -12.463 9.333 -5.272 1.00 76.81 131 ASN A N 1
ATOM 998 C CA . ASN A 1 131 ? -13.605 9.500 -4.380 1.00 76.81 131 ASN A CA 1
ATOM 999 C C . ASN A 1 131 ? -13.697 8.396 -3.318 1.00 76.81 131 ASN A C 1
ATOM 1001 O O . ASN A 1 131 ? -14.704 8.349 -2.629 1.00 76.81 131 ASN A O 1
ATOM 1005 N N . TYR A 1 132 ? -12.696 7.517 -3.185 1.00 85.75 132 TYR A N 1
ATOM 1006 C CA . TYR A 1 132 ? -12.711 6.465 -2.168 1.00 85.75 132 TYR A CA 1
ATOM 1007 C C . TYR A 1 132 ? -11.613 6.641 -1.130 1.00 85.75 132 TYR A C 1
ATOM 1009 O O . TYR A 1 132 ? -10.450 6.826 -1.486 1.00 85.75 132 TYR A O 1
ATOM 1017 N N . PHE A 1 133 ? -11.979 6.484 0.142 1.00 89.38 133 PHE A N 1
ATOM 1018 C CA . PHE A 1 133 ? -11.041 6.277 1.239 1.00 89.38 133 PHE A CA 1
ATOM 1019 C C . PHE A 1 133 ? -11.128 4.848 1.775 1.00 89.38 133 PHE A C 1
ATOM 1021 O O . PHE A 1 133 ? -12.176 4.202 1.722 1.00 89.38 133 PHE A O 1
ATOM 1028 N N . ILE A 1 134 ? -10.020 4.370 2.329 1.00 89.06 134 ILE A N 1
ATOM 1029 C CA . ILE A 1 134 ? -9.953 3.134 3.110 1.00 89.06 134 ILE A CA 1
ATOM 1030 C C . ILE A 1 134 ? -9.751 3.483 4.580 1.00 89.06 134 ILE A C 1
ATOM 1032 O O . ILE A 1 134 ? -9.075 4.466 4.908 1.00 89.06 134 ILE A O 1
ATOM 1036 N N . LEU A 1 135 ? -10.361 2.702 5.470 1.00 90.19 135 LEU A N 1
ATOM 1037 C CA . LEU A 1 135 ? -10.155 2.883 6.898 1.00 90.19 135 LEU A CA 1
ATOM 1038 C C . LEU A 1 135 ? -8.863 2.214 7.339 1.00 90.19 135 LEU A C 1
ATOM 1040 O O . LEU A 1 135 ? -8.440 1.183 6.813 1.00 90.19 135 LEU A O 1
ATOM 1044 N N . ARG A 1 136 ? -8.276 2.769 8.390 1.00 90.50 136 ARG A N 1
ATOM 1045 C CA . ARG A 1 136 ? -7.168 2.165 9.117 1.00 90.50 136 ARG A CA 1
ATOM 1046 C C . ARG A 1 136 ? -7.498 0.732 9.530 1.00 90.50 136 ARG A C 1
ATOM 1048 O O . ARG A 1 136 ? -6.689 -0.169 9.345 1.00 90.50 136 ARG A O 1
ATOM 1055 N N . GLU A 1 137 ? -8.696 0.520 10.064 1.00 87.00 137 GLU A N 1
ATOM 1056 C CA . GLU A 1 137 ? -9.235 -0.782 10.464 1.00 87.00 137 GLU A CA 1
ATOM 1057 C C . GLU A 1 137 ? -9.244 -1.786 9.312 1.00 87.00 137 GLU A C 1
ATOM 1059 O O . GLU A 1 137 ? -8.892 -2.948 9.516 1.00 87.00 137 GLU A O 1
ATOM 1064 N N . ASP A 1 138 ? -9.615 -1.338 8.112 1.00 88.25 138 ASP A N 1
ATOM 1065 C CA . ASP A 1 138 ? -9.633 -2.192 6.929 1.00 88.25 138 ASP A CA 1
ATOM 1066 C C . ASP A 1 138 ? -8.222 -2.619 6.557 1.00 88.25 138 ASP A C 1
ATOM 1068 O O . ASP A 1 138 ? -8.015 -3.786 6.266 1.00 88.25 138 ASP A O 1
ATOM 1072 N N . ILE A 1 139 ? -7.239 -1.720 6.645 1.00 89.50 139 ILE A N 1
ATOM 1073 C CA . ILE A 1 139 ? -5.835 -2.043 6.364 1.00 89.50 139 ILE A CA 1
ATOM 1074 C C . ILE A 1 139 ? -5.289 -3.088 7.347 1.00 89.50 139 ILE A C 1
ATOM 1076 O O . ILE A 1 139 ? -4.575 -3.999 6.938 1.00 89.50 139 ILE A O 1
ATOM 1080 N N . TYR A 1 140 ? -5.631 -2.998 8.636 1.00 87.06 140 TYR A N 1
ATOM 1081 C CA . TYR A 1 140 ? -5.210 -4.004 9.621 1.00 87.06 140 TYR A CA 1
ATOM 1082 C C . TYR A 1 140 ? -5.824 -5.385 9.359 1.00 87.06 140 TYR A C 1
ATOM 1084 O O . TYR A 1 140 ? -5.177 -6.398 9.623 1.00 87.06 140 TYR A O 1
ATOM 1092 N N . ARG A 1 141 ? -7.064 -5.427 8.855 1.00 84.94 141 ARG A N 1
ATOM 1093 C CA . ARG A 1 141 ? -7.754 -6.673 8.482 1.00 84.94 141 ARG A CA 1
ATOM 1094 C C . ARG A 1 141 ? -7.313 -7.203 7.118 1.00 84.94 141 ARG A C 1
ATOM 1096 O O . ARG A 1 141 ? -7.299 -8.412 6.920 1.00 84.94 141 ARG A O 1
ATOM 1103 N N . HIS A 1 142 ? -6.951 -6.296 6.218 1.00 85.06 142 HIS A N 1
ATOM 1104 C CA . HIS A 1 142 ? -6.630 -6.539 4.817 1.00 85.06 142 HIS A CA 1
ATOM 1105 C C . HIS A 1 142 ? -5.342 -5.801 4.416 1.00 85.06 142 HIS A C 1
ATOM 1107 O O . HIS A 1 142 ? -5.400 -4.797 3.692 1.00 85.06 142 HIS A O 1
ATOM 1113 N N . PRO A 1 143 ? -4.155 -6.270 4.860 1.00 87.44 143 PRO A N 1
ATOM 1114 C CA . PRO A 1 143 ? -2.874 -5.642 4.524 1.00 87.44 143 PRO A CA 1
ATOM 1115 C C . PRO A 1 143 ? -2.584 -5.607 3.015 1.00 87.44 143 PRO A C 1
ATOM 1117 O O . PRO A 1 143 ? -1.728 -4.849 2.557 1.00 87.44 143 PRO A O 1
ATOM 1120 N N . GLU A 1 144 ? -3.313 -6.382 2.209 1.00 85.12 144 GLU A N 1
ATOM 1121 C CA . GLU A 1 144 ? -3.280 -6.341 0.748 1.00 85.12 144 GLU A CA 1
ATOM 1122 C C . GLU A 1 144 ? -3.634 -4.953 0.185 1.00 85.12 144 GLU A C 1
ATOM 1124 O O . GLU A 1 144 ? -3.135 -4.579 -0.881 1.00 85.12 144 GLU A O 1
ATOM 1129 N N . LEU A 1 145 ? -4.415 -4.157 0.926 1.00 87.06 145 LEU A N 1
ATOM 1130 C CA . LEU A 1 145 ? -4.792 -2.787 0.571 1.00 87.06 145 LEU A CA 1
ATOM 1131 C C . LEU A 1 145 ? -3.617 -1.800 0.612 1.00 87.06 145 LEU A C 1
ATOM 1133 O O . LEU A 1 145 ? -3.723 -0.719 0.029 1.00 87.06 145 LEU A O 1
ATOM 1137 N N . LEU A 1 146 ? -2.500 -2.152 1.258 1.00 90.31 146 LEU A N 1
ATOM 1138 C CA . LEU A 1 146 ? -1.308 -1.307 1.300 1.00 90.31 146 LEU A CA 1
ATOM 1139 C C . LEU A 1 146 ? -0.656 -1.229 -0.086 1.00 90.31 146 LEU A C 1
ATOM 1141 O O . LEU A 1 146 ? -0.320 -2.269 -0.658 1.00 90.31 146 LEU A O 1
ATOM 1145 N N . PRO A 1 147 ? -0.417 -0.038 -0.650 1.00 89.69 147 PRO A N 1
ATOM 1146 C CA . PRO A 1 147 ? 0.438 0.084 -1.818 1.00 89.69 147 PRO A CA 1
ATOM 1147 C C . PRO A 1 147 ? 1.930 -0.055 -1.429 1.00 89.69 147 PRO A C 1
ATOM 1149 O O . PRO A 1 147 ? 2.271 0.032 -0.252 1.00 89.69 147 PRO A O 1
ATOM 1152 N N . PRO A 1 148 ? 2.839 -0.285 -2.393 1.00 89.44 148 PRO A N 1
ATOM 1153 C CA . PRO A 1 148 ? 2.593 -0.640 -3.786 1.00 89.44 148 PRO A CA 1
ATOM 1154 C C . PRO A 1 148 ? 2.021 -2.062 -3.933 1.00 89.44 148 PRO A C 1
ATOM 1156 O O . PRO A 1 148 ? 2.268 -2.967 -3.131 1.00 89.44 148 PRO A O 1
ATOM 1159 N N . PHE A 1 149 ? 1.241 -2.282 -4.992 1.00 85.81 149 PHE A N 1
ATOM 1160 C CA . PHE A 1 149 ? 0.558 -3.566 -5.221 1.00 85.81 149 PHE A CA 1
ATOM 1161 C C . PHE A 1 149 ? 1.428 -4.601 -5.944 1.00 85.81 149 PHE A C 1
ATOM 1163 O O . PHE A 1 149 ? 1.268 -5.797 -5.730 1.00 85.81 149 PHE A O 1
ATOM 1170 N N . PHE A 1 150 ? 2.366 -4.142 -6.768 1.00 84.00 150 PHE A N 1
ATOM 1171 C CA . PHE A 1 150 ? 3.298 -4.969 -7.534 1.00 84.00 150 PHE A CA 1
ATOM 1172 C C . PHE A 1 150 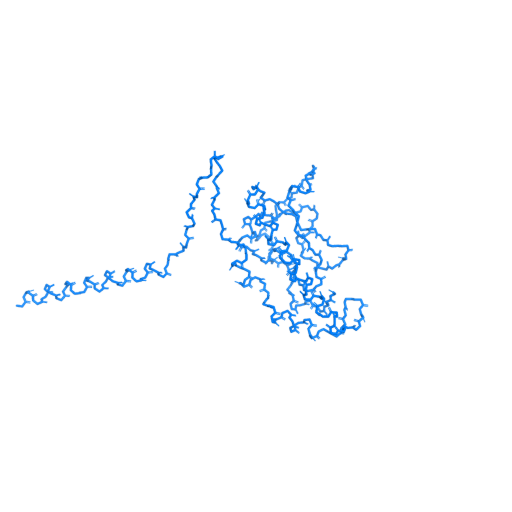? 4.579 -4.168 -7.837 1.00 84.00 150 PHE A C 1
ATOM 1174 O O . PHE A 1 150 ? 4.561 -2.937 -7.729 1.00 84.00 150 PHE A O 1
ATOM 1181 N N . PRO A 1 151 ? 5.694 -4.814 -8.217 1.00 84.75 151 PRO A N 1
ATOM 1182 C CA . PRO A 1 151 ? 6.911 -4.111 -8.626 1.00 84.75 151 PRO A CA 1
ATOM 1183 C C . PRO A 1 151 ? 6.672 -3.193 -9.838 1.00 84.75 151 PRO A C 1
ATOM 1185 O O . PRO A 1 151 ? 6.212 -3.648 -10.882 1.00 84.75 151 PRO A O 1
ATOM 1188 N N . GLY A 1 152 ? 6.964 -1.898 -9.693 1.00 80.25 152 GLY A N 1
ATOM 1189 C CA . GLY A 1 152 ? 6.652 -0.857 -10.689 1.00 80.25 152 GLY A CA 1
ATOM 1190 C C . GLY A 1 152 ? 5.335 -0.105 -10.448 1.00 80.25 152 GLY A C 1
ATOM 1191 O O . GLY A 1 152 ? 5.011 0.836 -11.168 1.00 80.25 152 GLY A O 1
ATOM 1192 N N . CYS A 1 153 ? 4.573 -0.475 -9.417 1.00 82.19 153 CYS A N 1
ATOM 1193 C CA . CYS A 1 153 ? 3.429 0.302 -8.950 1.00 82.19 153 CYS A CA 1
ATOM 1194 C C . CYS A 1 153 ? 3.909 1.545 -8.182 1.00 82.19 153 CYS A C 1
ATOM 1196 O O . CYS A 1 153 ? 4.614 1.428 -7.184 1.00 82.19 153 CYS A O 1
ATOM 1198 N N . GLU A 1 154 ? 3.489 2.732 -8.619 1.00 84.31 154 GLU A N 1
ATOM 1199 C CA . GLU A 1 154 ? 3.833 4.015 -7.980 1.00 84.31 154 GLU A CA 1
ATOM 1200 C C . GLU A 1 154 ? 2.716 4.559 -7.075 1.00 84.31 154 GLU A C 1
ATOM 1202 O O . GLU A 1 154 ? 2.726 5.730 -6.696 1.00 84.31 154 GLU A O 1
ATOM 1207 N N . CYS A 1 155 ? 1.723 3.727 -6.755 1.00 87.00 155 CYS A N 1
ATOM 1208 C CA . CYS A 1 155 ? 0.650 4.121 -5.856 1.00 87.00 155 CYS A CA 1
ATOM 1209 C C . CYS A 1 155 ? 1.187 4.353 -4.432 1.00 87.00 155 CYS A C 1
ATOM 1211 O O . CYS A 1 155 ? 2.101 3.657 -3.990 1.00 87.00 155 CYS A O 1
ATOM 1213 N N . ARG A 1 156 ? 0.635 5.348 -3.731 1.00 89.25 156 ARG A N 1
ATOM 1214 C CA . ARG A 1 156 ? 1.042 5.745 -2.373 1.00 89.25 156 ARG A CA 1
ATOM 1215 C C . ARG A 1 156 ? -0.166 5.912 -1.471 1.00 89.25 156 ARG A C 1
ATOM 1217 O O . ARG A 1 156 ? -1.251 6.239 -1.952 1.00 89.25 156 ARG A O 1
ATOM 1224 N N . LEU A 1 157 ? 0.041 5.692 -0.181 1.00 90.81 157 LEU A N 1
ATOM 1225 C CA . LEU A 1 157 ? -0.961 5.929 0.844 1.00 90.81 157 LEU A CA 1
ATOM 1226 C C . LEU A 1 157 ? -0.821 7.366 1.366 1.00 90.81 157 LEU A C 1
ATOM 1228 O O . LEU A 1 157 ? 0.264 7.742 1.797 1.00 90.81 157 LEU A O 1
ATOM 1232 N N . GLU A 1 158 ? -1.894 8.152 1.326 1.00 90.62 158 GLU A N 1
ATOM 1233 C CA . GLU A 1 158 ? -1.937 9.512 1.884 1.00 90.62 158 GLU A CA 1
ATOM 1234 C C . GLU A 1 158 ? -2.934 9.571 3.041 1.00 90.62 158 GLU A C 1
ATOM 1236 O O . GLU A 1 158 ? -4.088 9.143 2.919 1.00 90.62 158 GLU A O 1
ATOM 1241 N N . SER A 1 159 ? -2.490 10.097 4.178 1.00 90.25 159 SER A N 1
ATOM 1242 C CA . SER A 1 159 ? -3.311 10.229 5.383 1.00 90.25 159 SER A CA 1
ATOM 1243 C C . SER A 1 159 ? -4.290 11.403 5.273 1.00 90.25 159 SER A C 1
ATOM 1245 O O . SER A 1 159 ? -4.002 12.382 4.593 1.00 90.25 159 SER A O 1
ATOM 1247 N N . GLU A 1 160 ? -5.442 11.354 5.954 1.00 87.38 160 GLU A N 1
ATOM 1248 C CA . GLU A 1 160 ? -6.421 12.468 5.976 1.00 87.38 160 GLU A CA 1
ATOM 1249 C C . GLU A 1 160 ? -5.819 13.820 6.380 1.00 87.38 160 GLU A C 1
ATOM 1251 O O . GLU A 1 160 ? -6.266 14.869 5.912 1.00 87.38 160 GLU A O 1
ATOM 1256 N N . ALA A 1 161 ? -4.752 13.804 7.181 1.00 81.31 161 ALA A N 1
ATOM 1257 C CA . ALA A 1 161 ? -4.002 15.001 7.541 1.00 81.31 161 ALA A CA 1
ATOM 1258 C C . ALA A 1 161 ? -3.384 15.725 6.326 1.00 81.31 161 ALA A C 1
ATOM 1260 O O . ALA A 1 161 ? -3.150 16.929 6.392 1.00 81.31 161 ALA A O 1
ATOM 1261 N N . GLU A 1 162 ? -3.134 15.021 5.219 1.00 80.81 162 GLU A N 1
ATOM 1262 C CA . GLU A 1 162 ? -2.446 15.542 4.031 1.00 80.81 162 GLU A CA 1
ATOM 1263 C C . GLU A 1 162 ? -3.392 16.117 2.967 1.00 80.81 162 GLU A C 1
ATOM 1265 O O . GLU A 1 162 ? -2.946 16.884 2.114 1.00 80.81 162 GLU A O 1
ATOM 1270 N N . TRP A 1 163 ? -4.684 15.772 2.992 1.00 76.31 163 TRP A N 1
ATOM 1271 C CA . TRP A 1 163 ? -5.613 16.099 1.902 1.00 76.31 163 TRP A CA 1
ATOM 1272 C C . TRP A 1 163 ? -6.913 16.773 2.334 1.00 76.31 163 TRP A C 1
ATOM 1274 O O . TRP A 1 163 ? -7.798 16.873 1.492 1.00 76.31 163 TRP A O 1
ATOM 1284 N N . GLN A 1 164 ? -7.017 17.268 3.576 1.00 64.38 164 GLN A N 1
ATOM 1285 C CA . GLN A 1 164 ? -8.168 17.994 4.151 1.00 64.38 164 GLN A CA 1
ATOM 1286 C C . GLN A 1 164 ? -8.898 18.912 3.145 1.00 64.38 164 GLN A C 1
ATOM 1288 O O . GLN A 1 164 ? -8.646 20.113 3.054 1.00 64.38 164 GLN A O 1
ATOM 1293 N N . THR A 1 165 ? -9.822 18.348 2.371 1.00 62.84 165 THR A N 1
ATOM 1294 C CA . THR A 1 165 ? -10.564 19.032 1.312 1.00 62.84 165 THR A CA 1
ATOM 1295 C C . THR A 1 165 ? -12.037 18.698 1.455 1.00 62.84 165 THR A C 1
ATOM 1297 O O . THR A 1 165 ? -12.399 17.607 1.888 1.00 62.84 165 THR A O 1
ATOM 1300 N N . ALA A 1 166 ? -12.892 19.656 1.091 1.00 54.12 166 ALA A N 1
ATOM 1301 C CA . ALA A 1 166 ? -14.350 19.537 1.097 1.00 54.12 166 ALA A CA 1
ATOM 1302 C C . ALA A 1 166 ? -14.856 18.669 -0.072 1.00 54.12 166 ALA A C 1
ATOM 1304 O O . ALA A 1 166 ? -15.702 19.094 -0.856 1.00 54.12 166 ALA A O 1
ATOM 1305 N N . VAL A 1 167 ? -14.263 17.491 -0.248 1.00 67.12 167 VAL A N 1
ATOM 1306 C CA . VAL A 1 167 ? -14.677 16.502 -1.241 1.00 67.12 167 VAL A CA 1
ATOM 1307 C C . VAL A 1 167 ? -15.393 15.385 -0.495 1.00 67.12 167 VAL A C 1
ATOM 1309 O O . VAL A 1 167 ? -14.870 14.859 0.488 1.00 67.12 167 VAL A O 1
ATOM 1312 N N . ASP A 1 168 ? -16.584 15.025 -0.965 1.00 74.44 168 ASP A N 1
ATOM 1313 C CA . ASP A 1 168 ? -17.319 13.873 -0.452 1.00 74.44 168 ASP A CA 1
ATOM 1314 C C . ASP A 1 168 ? -16.608 12.593 -0.903 1.00 74.44 168 ASP A C 1
ATOM 1316 O O . ASP A 1 168 ? -16.779 12.114 -2.027 1.00 74.44 168 ASP A O 1
ATOM 1320 N N . PHE A 1 169 ? -15.749 12.063 -0.033 1.00 83.69 169 PHE A N 1
ATOM 1321 C CA . PHE A 1 169 ? -15.166 10.742 -0.217 1.00 83.69 169 PHE A CA 1
ATOM 1322 C C . PHE A 1 169 ? -16.088 9.680 0.380 1.00 83.69 169 PHE A C 1
ATOM 1324 O O . PHE A 1 169 ? -16.584 9.801 1.500 1.00 83.69 169 PHE A O 1
ATOM 1331 N N . GLU A 1 170 ? -16.264 8.597 -0.357 1.00 86.00 170 GLU A N 1
ATOM 1332 C CA . GLU A 1 170 ? -16.989 7.412 0.064 1.00 86.00 170 GLU A CA 1
ATOM 1333 C C . GLU A 1 170 ? -16.024 6.399 0.685 1.00 86.00 170 GLU A C 1
ATOM 1335 O O . GLU A 1 170 ? -14.865 6.270 0.288 1.00 86.00 170 GLU A O 1
ATOM 1340 N N . HIS A 1 171 ? -16.502 5.645 1.670 1.00 86.50 171 HIS A N 1
ATOM 1341 C CA . HIS A 1 171 ? -15.742 4.522 2.208 1.00 86.50 171 HIS A CA 1
ATOM 1342 C C . HIS A 1 171 ? -15.730 3.383 1.186 1.00 86.50 171 HIS A C 1
ATOM 1344 O O . HIS A 1 171 ? -16.790 2.936 0.749 1.00 86.50 171 HIS A O 1
ATOM 1350 N N . PHE A 1 172 ? -14.550 2.880 0.827 1.00 84.62 172 PHE A N 1
ATOM 1351 C CA . PHE A 1 172 ? -14.442 1.668 0.027 1.00 84.62 172 PHE A CA 1
ATOM 1352 C C . PHE A 1 172 ? -14.851 0.441 0.853 1.00 84.62 172 PHE A C 1
ATOM 1354 O O . PHE A 1 172 ? -14.114 -0.011 1.730 1.00 84.62 172 PHE A O 1
ATOM 1361 N N . ARG A 1 173 ? -16.030 -0.113 0.562 1.00 77.62 173 ARG A N 1
ATOM 1362 C CA . ARG A 1 173 ? -16.582 -1.262 1.285 1.00 77.62 173 ARG A CA 1
ATOM 1363 C C . ARG A 1 173 ? -16.061 -2.581 0.732 1.00 77.62 173 ARG A C 1
ATOM 1365 O O . ARG A 1 173 ? -16.359 -2.980 -0.395 1.00 77.62 173 ARG A O 1
ATOM 1372 N N . LEU A 1 174 ? -15.320 -3.291 1.571 1.00 70.12 174 LEU A N 1
ATOM 1373 C CA . LEU A 1 174 ? -14.836 -4.637 1.289 1.00 70.12 174 LEU A CA 1
ATOM 1374 C C . LEU A 1 174 ? -16.022 -5.616 1.298 1.00 70.12 174 LEU A C 1
ATOM 1376 O O . LEU A 1 174 ? -16.697 -5.756 2.313 1.00 70.12 174 LEU A O 1
ATOM 1380 N N . GLY A 1 175 ? -16.300 -6.259 0.159 1.00 62.50 175 GLY A N 1
ATOM 1381 C CA . GLY A 1 175 ? -17.382 -7.244 0.005 1.00 62.50 175 GLY A CA 1
ATOM 1382 C C . GLY A 1 175 ? -18.551 -6.821 -0.894 1.00 62.50 175 GLY A C 1
ATOM 1383 O O . GLY A 1 175 ? -19.246 -7.691 -1.406 1.00 62.50 175 GLY A O 1
ATOM 1384 N N . GLU A 1 176 ? -18.741 -5.523 -1.166 1.00 60.59 176 GLU A N 1
ATOM 1385 C CA . GLU A 1 176 ? -19.709 -5.059 -2.188 1.00 60.59 176 GLU A CA 1
ATOM 1386 C C . GLU A 1 176 ? -19.154 -5.198 -3.620 1.00 60.59 176 GLU A C 1
ATOM 1388 O O . GLU A 1 176 ? -19.895 -5.190 -4.602 1.00 60.59 176 GLU A O 1
ATOM 1393 N N . HIS A 1 177 ? -17.838 -5.379 -3.743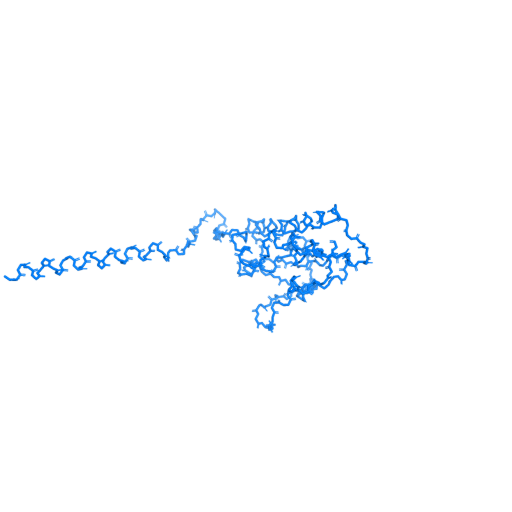 1.00 55.78 177 HIS A N 1
ATOM 1394 C CA . HIS A 1 177 ? -17.150 -5.664 -4.994 1.00 55.78 177 HIS A CA 1
ATOM 1395 C C . HIS A 1 177 ? -16.558 -7.077 -4.919 1.00 55.78 177 HIS A C 1
ATOM 1397 O O . HIS A 1 177 ? -15.752 -7.353 -4.034 1.00 55.78 177 HIS A O 1
ATOM 1403 N N . GLU A 1 178 ? -16.962 -7.970 -5.834 1.00 48.62 178 GLU A N 1
ATOM 1404 C CA . GLU A 1 178 ? -16.711 -9.426 -5.763 1.00 48.62 178 GLU A CA 1
ATOM 1405 C C . GLU A 1 178 ? -15.235 -9.844 -5.691 1.00 48.62 178 GLU A C 1
ATOM 1407 O O . GLU A 1 178 ? -14.937 -10.994 -5.378 1.00 48.62 178 GLU A O 1
ATOM 1412 N N . GLN A 1 179 ? -14.287 -8.945 -5.939 1.00 50.84 179 GLN A N 1
ATOM 1413 C CA . GLN A 1 179 ? -12.869 -9.209 -5.742 1.00 50.84 179 GLN A CA 1
ATOM 1414 C C . GLN A 1 179 ? -12.192 -7.932 -5.256 1.00 50.84 179 GLN A C 1
ATOM 1416 O O . GLN A 1 179 ? -12.452 -6.842 -5.774 1.00 50.84 179 GLN A O 1
ATOM 1421 N N . TYR A 1 180 ? -11.255 -8.082 -4.316 1.00 53.44 180 TYR A N 1
ATOM 1422 C CA . TYR A 1 180 ? -10.144 -7.155 -4.135 1.00 53.44 180 TYR A CA 1
ATOM 1423 C C . TYR A 1 180 ? -9.383 -7.115 -5.457 1.00 53.44 180 TYR A C 1
ATOM 1425 O O . TYR A 1 180 ? -8.336 -7.741 -5.581 1.00 53.44 180 TYR A O 1
ATOM 1433 N N . ALA A 1 181 ? -9.888 -6.415 -6.474 1.00 55.62 181 ALA A N 1
ATOM 1434 C CA . ALA A 1 181 ? -9.234 -6.273 -7.770 1.00 55.62 181 ALA A CA 1
ATOM 1435 C C . ALA A 1 181 ? -7.985 -5.370 -7.658 1.00 55.62 181 ALA A C 1
ATOM 1437 O O . ALA A 1 181 ? -7.701 -4.513 -8.495 1.00 55.62 181 ALA A O 1
ATOM 1438 N N . ILE A 1 182 ? -7.257 -5.527 -6.553 1.00 60.31 182 ILE A N 1
ATOM 1439 C CA . ILE A 1 182 ? -5.822 -5.421 -6.462 1.00 60.31 182 ILE A CA 1
ATOM 1440 C C . ILE A 1 182 ? -5.270 -6.300 -7.588 1.00 60.31 182 ILE A C 1
ATOM 1442 O O . ILE A 1 182 ? -5.569 -7.496 -7.643 1.00 60.31 182 ILE A O 1
ATOM 1446 N N . PRO A 1 183 ? -4.496 -5.722 -8.513 1.00 59.91 183 PRO A N 1
ATOM 1447 C CA . PRO A 1 183 ? -3.844 -6.483 -9.561 1.00 59.91 183 PRO A CA 1
ATOM 1448 C C . PRO A 1 183 ? -3.071 -7.632 -8.921 1.00 59.91 183 PRO A C 1
ATOM 1450 O O . PRO A 1 183 ? -2.179 -7.396 -8.102 1.00 59.91 183 PRO A O 1
ATOM 1453 N N . TYR A 1 184 ? -3.416 -8.875 -9.268 1.00 64.94 184 TYR A N 1
ATOM 1454 C CA . TYR A 1 184 ? -2.626 -10.006 -8.812 1.00 64.94 184 TYR A CA 1
ATOM 1455 C C . TYR A 1 184 ? -1.234 -9.847 -9.405 1.00 64.94 184 TYR A C 1
ATOM 1457 O O . TYR A 1 184 ? -1.064 -9.859 -10.624 1.00 64.94 184 TYR A O 1
ATOM 1465 N N . TRP A 1 185 ? -0.235 -9.662 -8.552 1.00 62.47 185 TRP A N 1
ATOM 1466 C CA . TRP A 1 185 ? 1.097 -9.258 -8.987 1.00 62.47 185 TRP A CA 1
ATOM 1467 C C . TRP A 1 185 ? 1.732 -10.267 -9.967 1.00 62.47 185 TRP A C 1
ATOM 1469 O O . TRP A 1 185 ? 2.477 -9.848 -10.844 1.00 62.47 185 TRP A O 1
ATOM 1479 N N . LYS A 1 186 ? 1.354 -11.562 -9.932 1.00 59.84 186 LYS A N 1
ATOM 1480 C CA . LYS A 1 186 ? 1.796 -12.564 -10.934 1.00 59.84 186 LYS A CA 1
ATOM 1481 C C . LYS A 1 186 ? 1.126 -12.434 -12.305 1.00 59.84 186 LYS A C 1
ATOM 1483 O O . LYS A 1 186 ? 1.640 -12.957 -13.286 1.00 59.84 186 LYS A O 1
ATOM 1488 N N . GLN A 1 187 ? -0.047 -11.808 -12.383 1.00 61.00 187 GLN A N 1
ATOM 1489 C CA . GLN A 1 187 ? -0.733 -11.536 -13.654 1.00 61.00 187 GLN A CA 1
ATOM 1490 C C . GLN A 1 187 ? -0.204 -10.266 -14.326 1.00 61.00 187 GLN A C 1
ATOM 1492 O O . GLN A 1 187 ? -0.468 -10.033 -15.509 1.00 61.00 187 GLN A O 1
ATOM 1497 N N . VAL A 1 188 ? 0.565 -9.453 -13.599 1.00 61.19 188 VAL A N 1
ATOM 1498 C CA . VAL A 1 188 ? 1.220 -8.277 -14.158 1.00 61.19 188 VAL A CA 1
ATOM 1499 C C . VAL A 1 188 ? 2.379 -8.751 -15.036 1.00 61.19 188 VAL A C 1
ATOM 1501 O O . VAL A 1 188 ? 3.323 -9.371 -14.570 1.00 61.19 188 VAL A O 1
ATOM 1504 N N . LYS A 1 189 ? 2.304 -8.480 -16.341 1.00 55.78 189 LYS A N 1
ATOM 1505 C CA . LYS A 1 189 ? 3.338 -8.884 -17.315 1.00 55.78 189 LYS A CA 1
ATOM 1506 C C . LYS A 1 189 ? 4.457 -7.855 -17.494 1.00 55.78 189 LYS A C 1
ATOM 1508 O O . LYS A 1 189 ? 5.287 -8.021 -18.382 1.00 55.78 189 LYS A O 1
ATOM 1513 N N . LYS A 1 190 ? 4.429 -6.751 -16.745 1.00 58.88 190 LYS A N 1
ATOM 1514 C CA . LYS A 1 190 ? 5.297 -5.594 -16.980 1.00 58.88 190 LYS A CA 1
ATOM 1515 C C . LYS A 1 190 ? 5.767 -4.979 -15.664 1.00 58.88 190 LYS A C 1
ATOM 1517 O O . LYS A 1 190 ? 4.969 -4.817 -14.749 1.00 58.88 190 LYS A O 1
ATOM 1522 N N . VAL A 1 191 ? 7.044 -4.629 -15.598 1.00 63.78 191 VAL A N 1
ATOM 1523 C CA . VAL A 1 191 ? 7.731 -4.135 -14.396 1.00 63.78 191 VAL A CA 1
ATOM 1524 C C . VAL A 1 191 ? 8.443 -2.823 -14.757 1.00 63.78 191 VAL A C 1
ATOM 1526 O O . VAL A 1 191 ? 8.856 -2.693 -15.904 1.00 63.78 191 VAL A O 1
ATOM 1529 N N . ARG A 1 192 ? 8.554 -1.837 -13.856 1.00 62.75 192 ARG A N 1
ATOM 1530 C CA . ARG A 1 192 ? 9.199 -0.535 -14.135 1.00 62.75 192 ARG A CA 1
ATOM 1531 C C . ARG A 1 192 ? 10.078 -0.061 -12.991 1.00 62.75 192 ARG A C 1
ATOM 1533 O O . ARG A 1 192 ? 9.624 -0.194 -11.832 1.00 62.75 192 ARG A O 1
#

Foldseek 3Di:
DVVVVVVVVVVVVVVVVVVVVVVVVVPPPCQQDQDDDPPRDRQRPDDQLVVVVVPLDDDLVVQLVLLVPAQAAPVRHGADPVNSVVLSVVQVVQLVQQSVQLVVCSVVVFFKKAWDFDPDPPPAFPQNDPQEIETSVVCSVRVNPGDPLERAGPIHIDTCVRPVDPHNHDYDDDPVDVDSPSPPRNVDNHHD

Sequence (192 aa):
MEIFIVIIFLVILIVITMYIALQKKSGEEDIPLATIHASGIYSVIRKSPRENLHPAKPPASEIAAFVGAAEKDMDGVPLSGADRERIIARWNAGLEDSITAVEKGDREGVQRFLIKKGPVDAVCAIFAKKNYFILREDIYRHPELLPPFFPGCECRLESEAEWQTAVDFEHFRLGEHEQYAIPYWKQVKKVR

Secondary structure (DSSP, 8-state):
-HHHHHHHHHHHHHHHHHHHHHHHTT--------EE-TTS-EE--PPPGGGGHHHHS--HHHHHHHHHH-SBBTTS-B--HHHHHHHHHHHHHHHHHHHHHHHHHHHHT--EEEEEPPSS-----TT--TTEEEEHHHHHH-GGGSSP-STT---EEEEHHHH--S--PEE--BTTBSS-----GGG---B-

Organism: NCBI:txid1817890

pLDDT: mean 76.84, std 15.39, range [38.03, 94.75]

Radius of gyration: 24.04 Å; chains: 1; bounding box: 41×72×71 Å